Protein AF-0000000067177542 (afdb_homodimer)

Organism: Mycolicibacterium smegmatis (strain ATCC 700084 / mc(2)155) (NCBI:txid246196)

Foldseek 3Di:
DCDPVNVVVVVVVVVQVVVQVLVVCCQFQLQWAAAPDFDANCVSCVQAADQPDQLFWEFAPVQPVRDTDRGPVVVRVSCNVVCRFWRTKGKDWQDDQDKDDDDFKMKTKTKIWMWTAGNVGDIDIWIKIKIFMWGDDPPGIHTRYIYMYTDDPVPDDDRPD/DCDPVNVVVVVV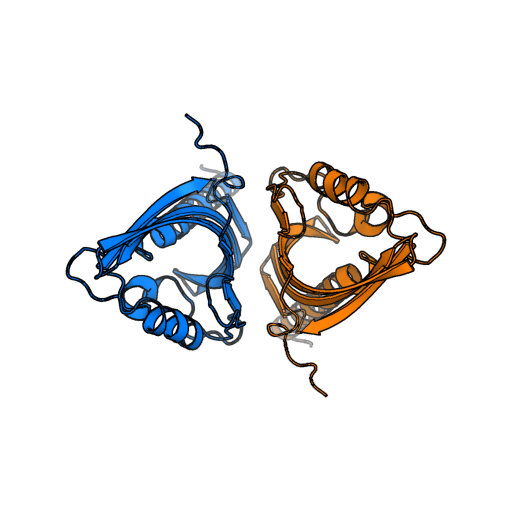VVVQVVVQVLVVCCQFQLQWAAAPDFDANCVSCVQAADQPDQLFWEFAPVQPVRDTDRGPVVVRVSCNVVCRFWRTKGKDWQDDQDKDDDDFKMKTKTKIWMWTAGNVGDIDIWIKIKIFMWGDDPPGIHTRYIYMYTDDPVPDDDRPD

Structure (mmCIF, N/CA/C/O backbone):
data_AF-0000000067177542-model_v1
#
loop_
_entity.id
_entity.type
_entity.pdbx_description
1 polymer 'SnoaL-like domain-containing protein'
#
loop_
_atom_site.group_PDB
_atom_site.id
_atom_site.type_symbol
_atom_site.label_atom_id
_atom_site.label_alt_id
_atom_site.label_comp_id
_atom_site.label_asym_id
_atom_site.label_entity_id
_atom_site.label_seq_id
_atom_site.pdbx_PDB_ins_code
_atom_site.Cartn_x
_atom_site.Cartn_y
_atom_site.Cartn_z
_atom_site.occupancy
_atom_site.B_iso_or_equiv
_atom_site.auth_seq_id
_atom_site.auth_comp_id
_atom_site.auth_asym_id
_atom_site.auth_atom_id
_atom_site.pdbx_PDB_model_num
ATOM 1 N N . MET A 1 1 ? 34.781 3.131 -27.047 1 41.81 1 MET A N 1
ATOM 2 C CA . MET A 1 1 ? 35.031 3.129 -25.609 1 41.81 1 MET A CA 1
ATOM 3 C C . MET A 1 1 ? 33.781 3.529 -24.844 1 41.81 1 MET A C 1
ATOM 5 O O . MET A 1 1 ? 33.344 4.684 -24.906 1 41.81 1 MET A O 1
ATOM 9 N N . THR A 1 2 ? 32.906 2.615 -24.781 1 60.03 2 THR A N 1
ATOM 10 C CA . THR A 1 2 ? 31.641 2.836 -24.078 1 60.03 2 THR A CA 1
ATOM 11 C C . THR A 1 2 ? 31.891 3.377 -22.672 1 60.03 2 THR A C 1
ATOM 13 O O . THR A 1 2 ? 32.625 2.77 -21.891 1 60.03 2 THR A O 1
ATOM 16 N N . THR A 1 3 ? 31.766 4.672 -22.359 1 62.94 3 THR A N 1
ATOM 17 C 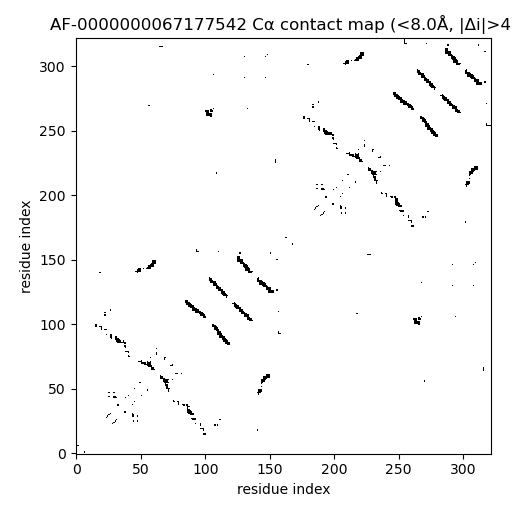CA . THR A 1 3 ? 32.062 5.363 -21.109 1 62.94 3 THR A CA 1
ATOM 18 C C . THR A 1 3 ? 31.328 4.695 -19.938 1 62.94 3 THR A C 1
ATOM 20 O O . THR A 1 3 ? 30.328 4.012 -20.141 1 62.94 3 THR A O 1
ATOM 23 N N . SER A 1 4 ? 32.125 4.668 -18.781 1 66.38 4 SER A N 1
ATOM 24 C CA . SER A 1 4 ? 31.656 4.137 -17.516 1 66.38 4 SER A CA 1
ATOM 25 C C . SER A 1 4 ? 30.25 4.605 -17.203 1 66.38 4 SER A C 1
ATOM 27 O O . SER A 1 4 ? 29.422 3.83 -16.719 1 66.38 4 SER A O 1
ATOM 29 N N . ALA A 1 5 ? 29.875 5.812 -17.594 1 68.06 5 ALA A N 1
ATOM 30 C CA . ALA A 1 5 ? 28.531 6.34 -17.391 1 68.06 5 ALA A CA 1
ATOM 31 C C . ALA A 1 5 ? 27.516 5.617 -18.266 1 68.06 5 ALA A C 1
ATOM 33 O O . ALA A 1 5 ? 26.391 5.336 -17.828 1 68.06 5 ALA A O 1
ATOM 34 N N . GLU A 1 6 ? 27.922 5.402 -19.469 1 63.19 6 GLU A N 1
ATOM 35 C CA . GLU A 1 6 ? 27.047 4.719 -20.422 1 63.19 6 GLU A CA 1
ATOM 36 C C . GLU A 1 6 ? 26.781 3.281 -19.984 1 63.19 6 GLU A C 1
ATOM 38 O O . GLU A 1 6 ? 25.656 2.797 -20.078 1 63.19 6 GLU A O 1
ATOM 43 N N . GLN A 1 7 ? 27.766 2.6 -19.422 1 63.84 7 GLN A N 1
ATOM 44 C CA . GLN A 1 7 ? 27.609 1.231 -18.938 1 63.84 7 GLN A CA 1
ATOM 45 C C . GLN A 1 7 ? 26.719 1.184 -17.703 1 63.84 7 GLN A C 1
ATOM 47 O O . GLN A 1 7 ? 25.891 0.271 -17.547 1 63.84 7 GLN A O 1
ATOM 52 N N . SER A 1 8 ? 26.844 2.254 -16.828 1 69 8 SER A N 1
ATOM 53 C CA . SER A 1 8 ? 26 2.336 -15.641 1 69 8 SER A CA 1
ATOM 54 C C . SER A 1 8 ? 24.547 2.611 -16 1 69 8 SER A C 1
ATOM 56 O O . SER A 1 8 ? 23.641 2.033 -15.414 1 69 8 SER A O 1
ATOM 58 N N . HIS A 1 9 ? 24.328 3.414 -17 1 72.38 9 HIS A N 1
ATOM 59 C CA . HIS A 1 9 ? 22.984 3.727 -17.453 1 72.38 9 HIS A CA 1
ATOM 60 C C . HIS A 1 9 ? 22.312 2.508 -18.078 1 72.38 9 HIS A C 1
ATOM 62 O O . HIS A 1 9 ? 21.141 2.238 -17.828 1 72.38 9 HIS A O 1
ATOM 68 N N . ASP A 1 10 ? 23.062 1.805 -18.812 1 74.56 10 ASP A N 1
ATOM 69 C CA . ASP A 1 10 ? 22.531 0.601 -19.438 1 74.56 10 ASP A CA 1
ATOM 70 C C . ASP A 1 10 ? 22.172 -0.454 -18.406 1 74.56 10 ASP A C 1
ATOM 72 O O . ASP A 1 10 ? 21.125 -1.108 -18.516 1 74.56 10 ASP A O 1
ATOM 76 N N . ALA A 1 11 ? 23.047 -0.579 -17.391 1 81.06 11 ALA A N 1
ATOM 77 C CA . ALA A 1 11 ? 22.797 -1.548 -16.328 1 81.06 11 ALA A CA 1
ATOM 78 C C . ALA A 1 11 ? 21.562 -1.164 -15.523 1 81.06 11 ALA A C 1
ATOM 80 O O . ALA A 1 11 ? 20.781 -2.029 -15.133 1 81.06 11 ALA A O 1
ATOM 81 N N . ALA A 1 12 ? 21.453 0.101 -15.312 1 82.31 12 ALA A N 1
ATOM 82 C CA . ALA A 1 12 ? 20.281 0.588 -14.594 1 82.31 12 ALA A CA 1
ATOM 83 C C . ALA A 1 12 ? 19 0.356 -15.398 1 82.31 12 ALA A C 1
ATOM 85 O O . ALA A 1 12 ? 17.969 -0.047 -14.844 1 82.31 12 ALA A O 1
ATOM 86 N N . THR A 1 13 ? 19.047 0.568 -16.641 1 86.94 13 THR A N 1
ATOM 87 C CA . THR A 1 13 ? 17.891 0.358 -17.516 1 86.94 13 THR A CA 1
ATOM 88 C C . THR A 1 13 ? 17.516 -1.121 -17.578 1 86.94 13 THR A C 1
ATOM 90 O O . THR A 1 13 ? 16.344 -1.47 -17.547 1 86.94 13 THR A O 1
ATOM 93 N N . GLU A 1 14 ? 18.484 -1.891 -17.641 1 89.31 14 GLU A N 1
ATOM 94 C CA . GLU A 1 14 ? 18.25 -3.33 -17.672 1 89.31 14 GLU A CA 1
ATOM 95 C C . GLU A 1 14 ? 17.641 -3.816 -16.359 1 89.31 14 GLU A C 1
ATOM 97 O O . GLU A 1 14 ? 16.75 -4.668 -16.359 1 89.31 14 GLU A O 1
ATOM 102 N N . THR A 1 15 ? 18.172 -3.262 -15.312 1 93.62 15 THR A N 1
ATOM 103 C CA . THR A 1 15 ? 17.625 -3.615 -14 1 93.62 15 THR A CA 1
ATOM 104 C C . THR A 1 15 ? 16.156 -3.213 -13.898 1 93.62 15 THR A C 1
ATOM 106 O O . THR A 1 15 ? 15.32 -4 -13.453 1 93.62 15 THR A O 1
ATOM 109 N N . LEU A 1 16 ? 15.82 -2.021 -14.383 1 96.31 16 LEU A N 1
ATOM 110 C CA . LEU A 1 16 ? 14.438 -1.54 -14.352 1 96.31 16 LEU A CA 1
ATOM 111 C C . LEU A 1 16 ? 13.547 -2.402 -15.234 1 96.31 16 LEU A C 1
ATOM 113 O O . LEU A 1 16 ? 12.422 -2.744 -14.844 1 96.31 16 LEU A O 1
ATOM 117 N N . ALA A 1 17 ? 14.016 -2.77 -16.406 1 97.12 17 ALA A N 1
ATOM 118 C CA . ALA A 1 17 ? 13.242 -3.625 -17.297 1 97.12 17 ALA A CA 1
ATOM 119 C C . ALA A 1 17 ? 13 -4.996 -16.672 1 97.12 17 ALA A C 1
ATOM 121 O O . ALA A 1 17 ? 11.906 -5.551 -16.781 1 97.12 17 ALA A O 1
ATOM 122 N N . GLY A 1 18 ? 14.023 -5.531 -16.047 1 97.94 18 GLY A N 1
ATOM 123 C CA . GLY A 1 18 ? 13.891 -6.812 -15.367 1 97.94 18 GLY A CA 1
ATOM 124 C C . GLY A 1 18 ? 12.891 -6.785 -14.227 1 97.94 18 GLY A C 1
ATOM 125 O O . GLY A 1 18 ? 12.109 -7.727 -14.055 1 97.94 18 GLY A O 1
ATOM 126 N N . LEU A 1 19 ? 12.891 -5.711 -13.477 1 98.56 19 LEU A N 1
ATOM 127 C CA . LEU A 1 19 ? 11.969 -5.562 -12.352 1 98.56 19 LEU A CA 1
ATOM 128 C C . LEU A 1 19 ? 10.539 -5.398 -12.852 1 98.56 19 LEU A C 1
ATOM 130 O O . LEU A 1 19 ? 9.609 -5.953 -12.258 1 98.56 19 LEU A O 1
ATOM 134 N N . ARG A 1 20 ? 10.375 -4.656 -13.945 1 98.69 20 ARG A N 1
ATOM 135 C CA . ARG A 1 20 ? 9.039 -4.539 -14.531 1 98.69 20 ARG A CA 1
ATOM 136 C C . ARG A 1 20 ? 8.531 -5.895 -15.008 1 98.69 20 ARG A C 1
ATOM 138 O O . ARG A 1 20 ? 7.363 -6.23 -14.805 1 98.69 20 ARG A O 1
ATOM 145 N N . ALA A 1 21 ? 9.398 -6.641 -15.602 1 98.69 21 ALA A N 1
ATOM 146 C CA . ALA A 1 21 ? 9.039 -7.984 -16.047 1 98.69 21 ALA A CA 1
ATOM 147 C C . ALA A 1 21 ? 8.695 -8.883 -14.859 1 98.69 21 ALA A C 1
ATOM 149 O O . ALA A 1 21 ? 7.73 -9.648 -14.906 1 98.69 21 ALA A O 1
ATOM 150 N N . PHE A 1 22 ? 9.484 -8.75 -13.852 1 98.75 22 PHE A N 1
ATOM 151 C CA . PHE A 1 22 ? 9.25 -9.516 -12.641 1 98.75 22 PHE A CA 1
ATOM 152 C C . PHE A 1 22 ? 7.848 -9.25 -12.094 1 98.75 22 PHE A C 1
ATOM 154 O O . PHE A 1 22 ? 7.094 -10.188 -11.82 1 98.75 22 PHE A O 1
ATOM 161 N N . VAL A 1 23 ? 7.469 -7.98 -11.969 1 98.94 23 VAL A N 1
ATOM 162 C CA . VAL A 1 23 ? 6.18 -7.602 -11.398 1 98.94 23 VAL A CA 1
ATOM 163 C C . VAL A 1 23 ? 5.055 -8.023 -12.336 1 98.94 23 VAL A C 1
ATOM 165 O O . VAL A 1 23 ? 4.004 -8.492 -11.891 1 98.94 23 VAL A O 1
ATOM 168 N N . SER A 1 24 ? 5.273 -7.883 -13.625 1 98.88 24 SER A N 1
ATOM 169 C CA . SER A 1 24 ? 4.273 -8.336 -14.578 1 98.88 24 SER A CA 1
ATOM 170 C C . SER A 1 24 ? 4.039 -9.836 -14.469 1 98.88 24 SER A C 1
ATOM 172 O O . SER A 1 24 ? 2.896 -10.297 -14.492 1 98.88 24 SER A O 1
ATOM 174 N N . GLN A 1 25 ? 5.125 -10.57 -14.344 1 98.88 25 GLN A N 1
ATOM 175 C CA . GLN A 1 25 ? 5.02 -12.023 -14.211 1 98.88 25 GLN A CA 1
ATOM 176 C C . GLN A 1 25 ? 4.355 -12.406 -12.891 1 98.88 25 GLN A C 1
ATOM 178 O O . GLN A 1 25 ? 3.625 -13.398 -12.82 1 98.88 25 GLN A O 1
ATOM 183 N N . TRP A 1 26 ? 4.66 -11.672 -11.859 1 98.94 26 TRP A N 1
ATOM 184 C CA . TRP A 1 26 ? 3.979 -11.883 -10.586 1 98.94 26 TRP A CA 1
ATOM 185 C C . TRP A 1 26 ? 2.467 -11.781 -10.758 1 98.94 26 TRP A C 1
ATOM 187 O O . TRP A 1 26 ? 1.721 -12.641 -10.281 1 98.94 26 TRP A O 1
ATOM 197 N N . VAL A 1 27 ? 2.033 -10.758 -11.477 1 98.88 27 VAL A N 1
ATOM 198 C CA . VAL A 1 27 ? 0.61 -10.508 -11.688 1 98.88 27 VAL A CA 1
ATOM 199 C C . VAL A 1 27 ? 0.025 -11.586 -12.586 1 98.88 27 VAL A C 1
ATOM 201 O O . VAL A 1 27 ? -0.983 -12.211 -12.25 1 98.88 27 VAL A O 1
ATOM 204 N N . THR A 1 28 ? 0.628 -11.891 -13.719 1 98.81 28 THR A N 1
ATOM 205 C CA . THR A 1 28 ? -0.023 -12.641 -14.789 1 98.81 28 THR A CA 1
ATOM 206 C C . THR A 1 28 ? 0.276 -14.125 -14.664 1 98.81 28 THR A C 1
ATOM 208 O O . THR A 1 28 ? -0.543 -14.969 -15.047 1 98.81 28 THR A O 1
ATOM 211 N N . ASP A 1 29 ? 1.48 -14.43 -14.172 1 98.62 29 ASP A N 1
ATOM 212 C CA . ASP A 1 29 ? 1.891 -15.828 -14.102 1 98.62 29 ASP A CA 1
ATOM 213 C C . ASP A 1 29 ? 1.792 -16.359 -12.672 1 98.62 29 ASP A C 1
ATOM 215 O O . ASP A 1 29 ? 1.33 -17.469 -12.445 1 98.62 29 ASP A O 1
ATOM 219 N N . GLY A 1 30 ? 2.299 -15.586 -11.703 1 98.69 30 GLY A N 1
ATOM 220 C CA . GLY A 1 30 ? 2.188 -16 -10.32 1 98.69 30 GLY A CA 1
ATOM 221 C C . GLY A 1 30 ? 0.751 -16.156 -9.859 1 98.69 30 GLY A C 1
ATOM 222 O O . GLY A 1 30 ? 0.343 -17.25 -9.438 1 98.69 30 GLY A O 1
ATOM 223 N N . TRP A 1 31 ? 0.006 -15.109 -10.062 1 98.56 31 TRP A N 1
ATOM 224 C CA . TRP A 1 31 ? -1.413 -15.102 -9.727 1 98.56 31 TRP A CA 1
ATOM 225 C C . TRP A 1 31 ? -2.254 -15.594 -10.898 1 98.56 31 TRP A C 1
ATOM 227 O O . TRP A 1 31 ? -3.141 -14.891 -11.375 1 98.56 31 TRP A O 1
ATOM 237 N N . HIS A 1 32 ? -1.944 -16.781 -11.32 1 98.5 32 HIS A N 1
ATOM 238 C CA . HIS A 1 32 ? -2.654 -17.469 -12.391 1 98.5 32 HIS A CA 1
ATOM 239 C C . HIS A 1 32 ? -2.99 -18.906 -12 1 98.5 32 HIS A C 1
ATOM 241 O O . HIS A 1 32 ? -2.156 -19.609 -11.422 1 98.5 32 HIS A O 1
ATOM 247 N N . LEU A 1 33 ? -4.203 -19.266 -12.211 1 98.69 33 LEU A N 1
ATOM 248 C CA . LEU A 1 33 ? -4.633 -20.641 -11.969 1 98.69 33 LEU A CA 1
ATOM 249 C C . LEU A 1 33 ? -5.336 -21.203 -13.188 1 98.69 33 LEU A C 1
ATOM 251 O O . LEU A 1 33 ? -6.371 -20.688 -13.617 1 98.69 33 LEU A O 1
ATOM 255 N N . GLU A 1 34 ? -4.836 -22.297 -13.734 1 97.25 34 GLU A N 1
ATOM 256 C CA . GLU A 1 34 ? -5.461 -23.016 -14.844 1 97.25 34 GLU A CA 1
ATOM 257 C C . GLU A 1 34 ? -6.59 -23.906 -14.344 1 97.25 34 GLU A C 1
ATOM 259 O O . GLU A 1 34 ? -6.473 -24.531 -13.289 1 97.25 34 GLU A O 1
ATOM 264 N N . ARG A 1 35 ? -7.551 -23.969 -15.234 1 95.88 35 ARG A N 1
ATOM 265 C CA . ARG A 1 35 ? -8.633 -24.891 -14.898 1 95.88 35 ARG A CA 1
ATOM 266 C C . ARG A 1 35 ? -8.094 -26.312 -14.664 1 95.88 35 ARG A C 1
ATOM 268 O O . ARG A 1 35 ? -7.262 -26.797 -15.438 1 95.88 35 ARG A O 1
ATOM 275 N N . GLY A 1 36 ? -8.531 -26.953 -13.586 1 93.75 36 GLY A N 1
ATOM 276 C CA . GLY A 1 36 ? -8.078 -28.297 -13.25 1 93.75 36 GLY A CA 1
ATOM 277 C C . GLY A 1 36 ? -7.039 -28.328 -12.141 1 93.75 36 GLY A C 1
ATOM 278 O O . GLY A 1 36 ? -6.785 -29.375 -11.547 1 93.75 36 GLY A O 1
ATOM 279 N N . GLU A 1 37 ? -6.426 -27.172 -11.945 1 95.88 37 GLU A N 1
ATOM 280 C CA . GLU A 1 37 ? -5.457 -27.062 -10.859 1 95.88 37 GLU A CA 1
ATOM 281 C C . GLU A 1 37 ? -6.129 -26.609 -9.562 1 95.88 37 GLU A C 1
ATOM 283 O O . GLU A 1 37 ? -7.203 -26.016 -9.586 1 95.88 37 GLU A O 1
ATOM 288 N N . THR A 1 38 ? -5.516 -27 -8.477 1 96.31 38 THR A N 1
ATOM 289 C CA . THR A 1 38 ? -5.918 -26.484 -7.172 1 96.31 38 THR A CA 1
ATOM 290 C C . THR A 1 38 ? -5.012 -25.344 -6.746 1 96.31 38 THR A C 1
ATOM 292 O O . THR A 1 38 ? -3.791 -25.406 -6.906 1 96.31 38 THR A O 1
ATOM 295 N N . PHE A 1 39 ? -5.578 -24.359 -6.246 1 97.94 39 PHE A N 1
ATOM 296 C CA . PHE A 1 39 ? -4.785 -23.219 -5.82 1 97.94 39 PHE A CA 1
ATOM 297 C C . PHE A 1 39 ? -3.838 -23.594 -4.688 1 97.94 39 PHE A C 1
ATOM 299 O O . PHE A 1 39 ? -4.25 -24.25 -3.725 1 97.94 39 PHE A O 1
ATOM 306 N N . ASN A 1 40 ? -2.695 -23.266 -4.816 1 98.31 40 ASN A N 1
ATOM 307 C CA . ASN A 1 40 ? -1.646 -23.375 -3.812 1 98.31 40 ASN A CA 1
ATOM 308 C C . ASN A 1 40 ? -0.656 -22.219 -3.906 1 98.31 40 ASN A C 1
ATOM 310 O O . ASN A 1 40 ? 0.11 -22.125 -4.867 1 98.31 40 ASN A O 1
ATOM 314 N N . PHE A 1 41 ? -0.644 -21.391 -2.887 1 98.56 41 PHE A N 1
ATOM 315 C CA . PHE A 1 41 ? 0.093 -20.141 -2.922 1 98.56 41 PHE A CA 1
ATOM 316 C C . PHE A 1 41 ? 1.583 -20.391 -3.117 1 98.56 41 PHE A C 1
ATOM 318 O O . PHE A 1 41 ? 2.203 -19.812 -4.012 1 98.56 41 PHE A O 1
ATOM 325 N N . ARG A 1 42 ? 2.125 -21.219 -2.287 1 98.06 42 ARG A N 1
ATOM 326 C CA . ARG A 1 42 ? 3.57 -21.406 -2.355 1 98.06 42 ARG A CA 1
ATOM 327 C C . ARG A 1 42 ? 3.98 -22.031 -3.684 1 98.06 42 ARG A C 1
ATOM 329 O O . ARG A 1 42 ? 4.98 -21.625 -4.281 1 98.06 42 ARG A O 1
ATOM 336 N N . ARG A 1 43 ? 3.232 -22.953 -4.176 1 97.56 43 ARG A N 1
ATOM 337 C CA . ARG A 1 43 ? 3.52 -23.562 -5.477 1 97.56 43 ARG A CA 1
ATOM 338 C C . ARG A 1 43 ? 3.529 -22.5 -6.578 1 97.56 43 ARG A C 1
ATOM 340 O O . ARG A 1 43 ? 4.422 -22.5 -7.43 1 97.56 43 ARG A O 1
ATOM 347 N N . LEU A 1 44 ? 2.537 -21.625 -6.578 1 98.12 44 LEU A N 1
ATOM 348 C CA . LEU A 1 44 ? 2.344 -20.672 -7.66 1 98.12 44 LEU A CA 1
ATOM 349 C C . LEU A 1 44 ? 3.281 -19.484 -7.504 1 98.12 44 LEU A C 1
ATOM 351 O O . LEU A 1 44 ? 3.738 -18.906 -8.492 1 98.12 44 LEU A O 1
ATOM 355 N N . LEU A 1 45 ? 3.645 -19.141 -6.191 1 98.62 45 LEU A N 1
ATOM 356 C CA . LEU A 1 45 ? 4.223 -17.812 -5.969 1 98.62 45 LEU A CA 1
ATOM 357 C C . LEU A 1 45 ? 5.531 -17.922 -5.188 1 98.62 45 LEU A C 1
ATOM 359 O O . LEU A 1 45 ? 6.062 -16.906 -4.723 1 98.62 45 LEU A O 1
ATOM 363 N N . ASP A 1 46 ? 6.109 -19.078 -5.133 1 98.12 46 ASP A N 1
ATOM 364 C CA . ASP A 1 46 ? 7.289 -19.359 -4.32 1 98.12 46 ASP A CA 1
ATOM 365 C C . ASP A 1 46 ? 8.43 -18.406 -4.668 1 98.12 46 ASP A C 1
ATOM 367 O O . ASP A 1 46 ? 9.023 -17.781 -3.781 1 98.12 46 ASP A O 1
ATOM 371 N N . SER A 1 47 ? 8.672 -18.234 -5.902 1 97.62 47 SER A N 1
ATOM 372 C CA . SER A 1 47 ? 9.867 -17.531 -6.344 1 97.62 47 SER A CA 1
ATOM 373 C C . SER A 1 47 ? 9.688 -16.016 -6.223 1 97.62 47 SER A C 1
ATOM 375 O O . SER A 1 47 ? 10.648 -15.258 -6.371 1 97.62 47 SER A O 1
ATOM 377 N N . PHE A 1 48 ? 8.469 -15.594 -5.902 1 98.69 48 PHE A N 1
ATOM 378 C CA . PHE A 1 48 ? 8.195 -14.164 -5.953 1 98.69 48 PHE A CA 1
ATOM 379 C C . PHE A 1 48 ? 8.336 -13.539 -4.57 1 98.69 48 PHE A C 1
ATOM 381 O O . PHE A 1 48 ? 8.609 -12.336 -4.449 1 98.69 48 PHE A O 1
ATOM 388 N N . TYR A 1 49 ? 8.203 -14.289 -3.518 1 98.69 49 TYR A N 1
ATOM 389 C CA . TYR A 1 49 ? 8.164 -13.711 -2.18 1 98.69 49 TYR A CA 1
ATOM 390 C C . TYR A 1 49 ? 9.414 -14.07 -1.388 1 98.69 49 TYR A C 1
ATOM 392 O O . TYR A 1 49 ? 10.07 -15.07 -1.683 1 98.69 49 TYR A O 1
ATOM 400 N N . ASP A 1 50 ? 9.734 -13.242 -0.452 1 97.75 50 ASP A N 1
ATOM 401 C CA . ASP A 1 50 ? 10.773 -13.562 0.524 1 97.75 50 ASP A CA 1
ATOM 402 C C . ASP A 1 50 ? 10.219 -14.422 1.653 1 97.75 50 ASP A C 1
ATOM 404 O O . ASP A 1 50 ? 9.445 -13.945 2.49 1 97.75 50 ASP A O 1
ATOM 408 N N . TRP A 1 51 ? 10.594 -15.664 1.722 1 96.94 51 TRP A N 1
ATOM 409 C CA . TRP A 1 51 ? 10.008 -16.625 2.65 1 96.94 51 TRP A CA 1
ATOM 410 C C . TRP A 1 51 ? 10.789 -16.656 3.961 1 96.94 51 TRP A C 1
ATOM 412 O O . TRP A 1 51 ? 10.312 -17.203 4.961 1 96.94 51 TRP A O 1
ATOM 422 N N . ASP A 1 52 ? 11.945 -15.93 3.947 1 91.19 52 ASP A N 1
ATOM 423 C CA . ASP A 1 52 ? 12.859 -16.156 5.066 1 91.19 52 ASP A CA 1
ATOM 424 C C . ASP A 1 52 ? 13.117 -14.859 5.828 1 91.19 52 ASP A C 1
ATOM 426 O O . ASP A 1 52 ? 13.695 -14.883 6.922 1 91.19 52 ASP A O 1
ATOM 430 N N . SER A 1 53 ? 12.711 -13.82 5.246 1 90.69 53 SER A N 1
ATOM 431 C CA . SER A 1 53 ? 13.039 -12.539 5.863 1 90.69 53 SER A CA 1
ATOM 432 C C . SER A 1 53 ? 12.141 -12.266 7.066 1 90.69 53 SER A C 1
ATOM 434 O O . SER A 1 53 ? 10.945 -12.57 7.043 1 90.69 53 SER A O 1
ATOM 436 N N . ALA A 1 54 ? 12.734 -11.617 8.078 1 90.69 54 ALA A N 1
ATOM 437 C CA . ALA A 1 54 ? 12 -11.172 9.258 1 90.69 54 ALA A CA 1
ATOM 438 C C . ALA A 1 54 ? 11.344 -9.82 9.023 1 90.69 54 ALA A C 1
ATOM 440 O O . ALA A 1 54 ? 10.602 -9.32 9.875 1 90.69 54 ALA A O 1
ATOM 441 N N . ASP A 1 55 ? 11.523 -9.234 7.871 1 94.06 55 ASP A N 1
ATOM 442 C CA . ASP A 1 55 ? 11.055 -7.883 7.586 1 94.06 55 ASP A CA 1
ATOM 443 C C . ASP A 1 55 ? 9.852 -7.906 6.645 1 94.06 55 ASP A C 1
ATOM 445 O O . ASP A 1 55 ? 9.484 -6.875 6.07 1 94.06 55 ASP A O 1
ATOM 449 N N . VAL A 1 56 ? 9.289 -9.047 6.496 1 98.38 56 VAL A N 1
ATOM 450 C CA . VAL A 1 56 ? 8.156 -9.203 5.586 1 98.38 56 VAL A CA 1
ATOM 451 C C . VAL A 1 56 ? 6.91 -8.578 6.199 1 98.38 56 VAL A C 1
ATOM 453 O O . VAL A 1 56 ? 6.648 -8.742 7.395 1 98.38 56 VAL A O 1
ATOM 456 N N . LEU A 1 57 ? 6.195 -7.75 5.492 1 98.62 57 LEU A N 1
ATOM 457 C CA . LEU A 1 57 ? 4.883 -7.207 5.812 1 98.62 57 LEU A CA 1
ATOM 458 C C . LEU A 1 57 ? 3.955 -7.273 4.602 1 98.62 57 LEU A C 1
ATOM 460 O O . LEU A 1 57 ? 4.172 -6.57 3.613 1 98.62 57 LEU A O 1
ATOM 464 N N . LEU A 1 58 ? 2.941 -8.133 4.664 1 98.75 58 LEU A N 1
ATOM 465 C CA . LEU A 1 58 ? 2.006 -8.328 3.562 1 98.75 58 LEU A CA 1
ATOM 466 C C . LEU A 1 58 ? 0.568 -8.117 4.023 1 98.75 58 LEU A C 1
ATOM 468 O O . LEU A 1 58 ? 0.145 -8.688 5.031 1 98.75 58 LEU A O 1
ATOM 472 N N . HIS A 1 59 ? -0.08 -7.246 3.35 1 97.88 59 HIS A N 1
ATOM 473 C CA . HIS A 1 59 ? -1.465 -6.898 3.648 1 97.88 59 HIS A CA 1
ATOM 474 C C . HIS A 1 59 ? -2.287 -6.762 2.371 1 97.88 59 HIS A C 1
ATOM 476 O O . HIS A 1 59 ? -1.802 -6.23 1.369 1 97.88 59 HIS A O 1
ATOM 482 N N . ASP A 1 60 ? -3.453 -7.324 2.387 1 97.5 60 ASP A N 1
ATOM 483 C CA . ASP A 1 60 ? -4.426 -7.188 1.306 1 97.5 60 ASP A CA 1
ATOM 484 C C . ASP A 1 60 ? -5.848 -7.098 1.854 1 97.5 60 ASP A C 1
ATOM 486 O O . ASP A 1 60 ? -6.258 -7.934 2.662 1 97.5 60 ASP A O 1
ATOM 490 N N . ASN A 1 61 ? -6.582 -6.113 1.42 1 95.44 61 ASN A N 1
ATOM 491 C CA . ASN A 1 61 ? -7.914 -5.914 1.977 1 95.44 61 ASN A CA 1
ATOM 492 C C . ASN A 1 61 ? -8.891 -6.984 1.491 1 95.44 61 ASN A C 1
ATOM 494 O O . ASN A 1 61 ? -10.023 -7.059 1.969 1 95.44 61 ASN A O 1
ATOM 498 N N . ALA A 1 62 ? -8.531 -7.816 0.553 1 95.06 62 ALA A N 1
ATOM 499 C CA . ALA A 1 62 ? -9.367 -8.938 0.134 1 95.06 62 ALA A CA 1
ATOM 500 C C . ALA A 1 62 ? -9.336 -10.062 1.168 1 95.06 62 ALA A C 1
ATOM 502 O O . ALA A 1 62 ? -10.148 -10.984 1.117 1 95.06 62 ALA A O 1
ATOM 503 N N . ASP A 1 63 ? -8.266 -10.039 2.045 1 94.81 63 ASP A N 1
ATOM 504 C CA . ASP A 1 63 ? -8.281 -10.914 3.213 1 94.81 63 ASP A CA 1
ATOM 505 C C . ASP A 1 63 ? -9.445 -10.578 4.141 1 94.81 63 ASP A C 1
ATOM 507 O O . ASP A 1 63 ? -9.523 -9.469 4.668 1 94.81 63 ASP A O 1
ATOM 511 N N . PRO A 1 64 ? -10.312 -11.555 4.312 1 89.75 64 PRO A N 1
ATOM 512 C CA . PRO A 1 64 ? -11.469 -11.281 5.168 1 89.75 64 PRO A CA 1
ATOM 513 C C . PRO A 1 64 ? -11.062 -10.789 6.559 1 89.75 64 PRO A C 1
ATOM 515 O O . PRO A 1 64 ? -11.781 -9.984 7.164 1 89.75 64 PRO A O 1
ATOM 518 N N . ASP A 1 65 ? -9.961 -11.227 7.035 1 90.12 65 ASP A N 1
ATOM 519 C CA . ASP A 1 65 ? -9.523 -10.852 8.375 1 90.12 65 ASP A CA 1
ATOM 520 C C . ASP A 1 65 ? -8.672 -9.586 8.336 1 90.12 65 ASP A C 1
ATOM 522 O O . ASP A 1 65 ? -8.344 -9.023 9.383 1 90.12 65 ASP A O 1
ATOM 526 N N . ARG A 1 66 ? -8.305 -9.133 7.172 1 92.06 66 ARG A N 1
ATOM 527 C CA . ARG A 1 66 ? -7.492 -7.941 6.961 1 92.06 66 ARG A CA 1
ATOM 528 C C . ARG A 1 66 ? -6.242 -7.973 7.84 1 92.06 66 ARG A C 1
ATOM 530 O O . ARG A 1 66 ? -5.883 -6.961 8.445 1 92.06 66 ARG A O 1
ATOM 537 N N . ALA A 1 67 ? -5.684 -9.062 7.938 1 90.94 67 ALA A N 1
ATOM 538 C CA . ALA A 1 67 ? -4.516 -9.273 8.789 1 90.94 67 ALA A CA 1
ATOM 539 C C . ALA A 1 67 ? -3.27 -8.648 8.172 1 90.94 67 ALA A C 1
ATOM 541 O O . ALA A 1 67 ? -3.166 -8.531 6.949 1 90.94 67 ALA A O 1
ATOM 542 N N . LEU A 1 68 ? -2.424 -8.141 9.031 1 96.38 68 LEU A N 1
ATOM 543 C CA . LEU A 1 68 ? -1.05 -7.883 8.617 1 96.38 68 LEU A CA 1
ATOM 544 C C . LEU A 1 68 ? -0.183 -9.125 8.812 1 96.38 68 LEU A C 1
ATOM 546 O O . LEU A 1 68 ? 0.071 -9.539 9.945 1 96.38 68 LEU A O 1
ATOM 550 N N . CYS A 1 69 ? 0.301 -9.688 7.707 1 97.75 69 CYS A N 1
ATOM 551 C CA . CYS A 1 69 ? 1.128 -10.891 7.766 1 97.75 69 CYS A CA 1
ATOM 552 C C . CYS A 1 69 ? 2.607 -10.531 7.844 1 97.75 69 CYS A C 1
ATOM 554 O O . CYS A 1 69 ? 3.1 -9.734 7.043 1 97.75 69 CYS A O 1
ATOM 556 N N . ARG A 1 70 ? 3.268 -11.164 8.773 1 97.94 70 ARG A N 1
ATOM 557 C CA . ARG A 1 70 ? 4.68 -10.852 8.969 1 97.94 70 ARG A CA 1
ATOM 558 C C . ARG A 1 70 ? 5.566 -11.961 8.406 1 97.94 70 ARG A C 1
ATOM 560 O O . ARG A 1 70 ? 6.758 -12.023 8.711 1 97.94 70 ARG A O 1
ATOM 567 N N . SER A 1 71 ? 5.02 -12.828 7.609 1 98.19 71 SER A N 1
ATOM 568 C CA . SER A 1 71 ? 5.734 -13.844 6.84 1 98.19 71 SER A CA 1
ATOM 569 C C . SER A 1 71 ? 4.961 -14.227 5.582 1 98.19 71 SER A C 1
ATOM 571 O O . SER A 1 71 ? 3.732 -14.133 5.551 1 98.19 71 SER A O 1
ATOM 573 N N . ALA A 1 72 ? 5.742 -14.68 4.602 1 98.25 72 ALA A N 1
ATOM 574 C CA . ALA A 1 72 ? 5.09 -15.172 3.393 1 98.25 72 ALA A CA 1
ATOM 575 C C . ALA A 1 72 ? 4.227 -16.391 3.695 1 98.25 72 ALA A C 1
ATOM 577 O O . ALA A 1 72 ? 3.172 -16.578 3.088 1 98.25 72 ALA A O 1
ATOM 578 N N . ALA A 1 73 ? 4.652 -17.156 4.676 1 98.12 73 ALA A N 1
ATOM 579 C CA . ALA A 1 73 ? 3.914 -18.359 5.051 1 98.12 73 ALA A CA 1
ATOM 580 C C . ALA A 1 73 ? 2.545 -18.016 5.625 1 98.12 73 ALA A C 1
ATOM 582 O O . ALA A 1 73 ? 1.539 -18.641 5.273 1 98.12 73 ALA A O 1
ATOM 583 N N . SER A 1 74 ? 2.494 -17.062 6.508 1 97.75 74 SER A N 1
ATOM 584 C CA . SER A 1 74 ? 1.212 -16.672 7.082 1 97.75 74 SER A CA 1
ATOM 585 C C . SER A 1 74 ? 0.298 -16.062 6.031 1 97.75 74 SER A C 1
ATOM 587 O O . SER A 1 74 ? -0.92 -16.25 6.07 1 97.75 74 SER A O 1
ATOM 589 N N . TYR A 1 75 ? 0.85 -15.359 5.086 1 98.31 75 TYR A N 1
ATOM 590 C CA . TYR A 1 75 ? 0.098 -14.773 3.979 1 98.31 75 TYR A CA 1
ATOM 591 C C . TYR A 1 75 ? -0.45 -15.859 3.059 1 98.31 75 TYR A C 1
ATOM 593 O O . TYR A 1 75 ? -1.623 -15.828 2.68 1 98.31 75 TYR A O 1
ATOM 601 N N . ALA A 1 76 ? 0.405 -16.797 2.76 1 98.38 76 ALA A N 1
ATOM 602 C CA . ALA A 1 76 ? 0.018 -17.953 1.955 1 98.38 76 ALA A CA 1
ATOM 603 C C . ALA A 1 76 ? -1.165 -18.688 2.582 1 98.38 76 ALA A C 1
ATOM 605 O O . ALA A 1 76 ? -2.102 -19.078 1.881 1 98.38 76 ALA A O 1
ATOM 606 N N . ALA A 1 77 ? -1.101 -18.828 3.855 1 98.12 77 ALA A N 1
ATOM 607 C CA . ALA A 1 77 ? -2.139 -19.562 4.57 1 98.12 77 ALA A CA 1
ATOM 608 C C . ALA A 1 77 ? -3.502 -18.906 4.395 1 98.12 77 ALA A C 1
ATOM 610 O O . ALA A 1 77 ? -4.523 -19.578 4.301 1 98.12 77 ALA A O 1
ATOM 611 N N . ILE A 1 78 ? -3.568 -17.625 4.344 1 97.94 78 ILE A N 1
ATOM 612 C CA . ILE A 1 78 ? -4.816 -16.906 4.137 1 97.94 78 ILE A CA 1
ATOM 613 C C . ILE A 1 78 ? -5.414 -17.281 2.787 1 97.94 78 ILE A C 1
ATOM 615 O O . ILE A 1 78 ? -6.586 -17.672 2.705 1 97.94 78 ILE A O 1
ATOM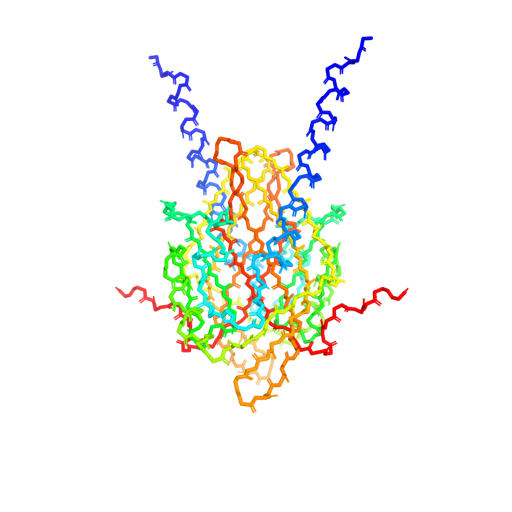 619 N N . TRP A 1 79 ? -4.641 -17.156 1.724 1 98 79 TRP A N 1
ATOM 620 C CA . TRP A 1 79 ? -5.148 -17.359 0.372 1 98 79 TRP A CA 1
ATOM 621 C C . TRP A 1 79 ? -5.469 -18.828 0.125 1 98 79 TRP A C 1
ATOM 623 O O . TRP A 1 79 ? -6.449 -19.156 -0.55 1 98 79 TRP A O 1
ATOM 633 N N . ASP A 1 80 ? -4.668 -19.734 0.705 1 98.06 80 ASP A N 1
ATOM 634 C CA . ASP A 1 80 ? -4.938 -21.172 0.574 1 98.06 80 ASP A CA 1
ATOM 635 C C . ASP A 1 80 ? -6.273 -21.531 1.213 1 98.06 80 ASP A C 1
ATOM 637 O O . ASP A 1 80 ? -6.969 -22.438 0.733 1 98.06 80 ASP A O 1
ATOM 641 N N . ARG A 1 81 ? -6.594 -20.844 2.23 1 96.75 81 ARG A N 1
ATOM 642 C CA . ARG A 1 81 ? -7.867 -21.094 2.902 1 96.75 81 ARG A CA 1
ATOM 643 C C . ARG A 1 81 ? -9.016 -20.406 2.17 1 96.75 81 ARG A C 1
ATOM 645 O O . ARG A 1 81 ? -10.109 -20.953 2.057 1 96.75 81 ARG A O 1
ATOM 652 N N . THR A 1 82 ? -8.812 -19.234 1.651 1 95.88 82 THR A N 1
ATOM 653 C CA . THR A 1 82 ? -9.883 -18.406 1.123 1 95.88 82 THR A CA 1
ATOM 654 C C . THR A 1 82 ? -10.195 -18.781 -0.324 1 95.88 82 THR A C 1
ATOM 656 O O . THR A 1 82 ? -11.32 -18.578 -0.793 1 95.88 82 THR A O 1
ATOM 659 N N . LEU A 1 83 ? -9.219 -19.359 -1.04 1 96.94 83 LEU A N 1
ATOM 660 C CA . LEU A 1 83 ? -9.398 -19.578 -2.471 1 96.94 83 LEU A CA 1
ATOM 661 C C . LEU A 1 83 ? -9.516 -21.078 -2.781 1 96.94 83 LEU A C 1
ATOM 663 O O . LEU A 1 83 ? -9.172 -21.516 -3.883 1 96.94 83 LEU A O 1
ATOM 667 N N . THR A 1 84 ? -9.977 -21.859 -1.815 1 96.12 84 THR A N 1
ATOM 668 C CA . THR A 1 84 ? -10.086 -23.312 -1.957 1 96.12 84 THR A CA 1
ATOM 669 C C . THR A 1 84 ? -11.078 -23.672 -3.064 1 96.12 84 THR A C 1
ATOM 671 O O . THR A 1 84 ? -10.938 -24.719 -3.709 1 96.12 84 THR A O 1
ATOM 674 N N . LYS A 1 85 ? -12.078 -22.797 -3.314 1 97.06 85 LYS A N 1
ATOM 675 C CA . LYS A 1 85 ? -13.125 -23.109 -4.281 1 97.06 85 LYS A CA 1
ATOM 676 C C . LYS A 1 85 ? -12.828 -22.484 -5.637 1 97.06 85 LYS A C 1
ATOM 678 O O . LYS A 1 85 ? -13.656 -22.531 -6.551 1 97.06 85 LYS A O 1
ATOM 683 N N . LEU A 1 86 ? -11.719 -21.828 -5.777 1 98.25 86 LEU A N 1
ATOM 684 C CA . LEU A 1 86 ? -11.312 -21.188 -7.031 1 98.25 86 LEU A CA 1
ATOM 685 C C . LEU A 1 86 ? -10.969 -22.25 -8.078 1 98.25 86 LEU A C 1
ATOM 687 O O . LEU A 1 86 ? -10.25 -23.203 -7.793 1 98.25 86 LEU A O 1
ATOM 691 N N . VAL A 1 87 ? -11.477 -22.078 -9.336 1 98.06 87 VAL A N 1
ATOM 692 C CA . VAL A 1 87 ? -11.211 -23.094 -10.344 1 98.06 87 VAL A CA 1
ATOM 693 C C . VAL A 1 87 ? -10.383 -22.484 -11.477 1 98.06 87 VAL A C 1
ATOM 695 O O . VAL A 1 87 ? -9.734 -23.219 -12.242 1 98.06 87 VAL A O 1
ATOM 698 N N . ALA A 1 88 ? -10.453 -21.172 -11.594 1 98.56 88 ALA A N 1
ATOM 699 C CA . ALA A 1 88 ? -9.625 -20.469 -12.562 1 98.56 88 ALA A CA 1
ATOM 700 C C . ALA A 1 88 ? -9.367 -19.031 -12.117 1 98.56 88 ALA A C 1
ATOM 702 O O . ALA A 1 88 ? -10.219 -18.406 -11.477 1 98.56 88 ALA A O 1
ATOM 703 N N . LEU A 1 89 ? -8.148 -18.5 -12.43 1 98.69 89 LEU A N 1
ATOM 704 C CA . LEU A 1 89 ? -7.738 -17.141 -12.109 1 98.69 89 LEU A CA 1
ATOM 705 C C . LEU A 1 89 ? -6.859 -16.562 -13.219 1 98.69 89 LEU A C 1
ATOM 707 O O . LEU A 1 89 ? -5.863 -17.188 -13.609 1 98.69 89 LEU A O 1
ATOM 711 N N . ASP A 1 90 ? -7.211 -15.469 -13.719 1 98.5 90 ASP A N 1
ATOM 712 C CA . ASP A 1 90 ? -6.426 -14.734 -14.703 1 98.5 90 ASP A CA 1
ATOM 713 C C . ASP A 1 90 ? -6.418 -13.234 -14.398 1 98.5 90 ASP A C 1
ATOM 715 O O . ASP A 1 90 ? -7.422 -12.688 -13.945 1 98.5 90 ASP A O 1
ATOM 719 N N . ASN A 1 91 ? -5.273 -12.656 -14.648 1 98.56 91 ASN A N 1
ATOM 720 C CA . ASN A 1 91 ? -5.141 -11.219 -14.414 1 98.56 91 ASN A CA 1
ATOM 721 C C . ASN A 1 91 ? -4.719 -10.484 -15.688 1 98.56 91 ASN A C 1
ATOM 723 O O . ASN A 1 91 ? -3.92 -11 -16.469 1 98.56 91 ASN A O 1
ATOM 727 N N . THR A 1 92 ? -5.27 -9.297 -15.844 1 98.12 92 THR A N 1
ATOM 728 C CA . THR A 1 92 ? -4.832 -8.344 -16.859 1 98.12 92 THR A CA 1
ATOM 729 C C . THR A 1 92 ? -4.332 -7.059 -16.203 1 98.12 92 THR A C 1
ATOM 731 O O . THR A 1 92 ? -5.039 -6.449 -15.391 1 98.12 92 THR A O 1
ATOM 734 N N . ILE A 1 93 ? -3.158 -6.68 -16.547 1 98.56 93 ILE A N 1
ATOM 735 C CA . ILE A 1 93 ? -2.613 -5.438 -16.016 1 98.56 93 ILE A CA 1
ATOM 736 C C . ILE A 1 93 ? -3.291 -4.246 -16.688 1 98.56 93 ILE A C 1
ATOM 738 O O . ILE A 1 93 ? -3.379 -4.184 -17.906 1 98.56 93 ILE A O 1
ATOM 742 N N . ILE A 1 94 ? -3.717 -3.293 -15.852 1 97.06 94 ILE A N 1
ATOM 743 C CA . ILE A 1 94 ? -4.473 -2.197 -16.453 1 97.06 94 ILE A CA 1
ATOM 744 C C . ILE A 1 94 ? -3.744 -0.876 -16.203 1 97.06 94 ILE A C 1
ATOM 746 O O . ILE A 1 94 ? -4.047 0.134 -16.844 1 97.06 94 ILE A O 1
ATOM 750 N N . ASP A 1 95 ? -2.715 -0.786 -15.328 1 97.75 95 ASP A N 1
ATOM 751 C CA . ASP A 1 95 ? -1.817 0.344 -15.109 1 97.75 95 ASP A CA 1
ATOM 752 C C . ASP A 1 95 ? -0.497 -0.114 -14.492 1 97.75 95 ASP A C 1
ATOM 754 O O . ASP A 1 95 ? -0.49 -0.88 -13.531 1 97.75 95 ASP A O 1
ATOM 758 N N . GLY A 1 96 ? 0.601 0.365 -15.102 1 97.38 96 GLY A N 1
ATOM 759 C CA . GLY A 1 96 ? 1.917 -0.031 -14.625 1 97.38 96 GLY A CA 1
ATOM 760 C C . GLY A 1 96 ? 2.422 -1.31 -15.266 1 97.38 96 GLY A C 1
ATOM 761 O O . GLY A 1 96 ? 1.992 -1.674 -16.359 1 97.38 96 GLY A O 1
ATOM 762 N N . PRO A 1 97 ? 3.465 -1.93 -14.523 1 98.62 97 PRO A N 1
ATOM 763 C CA . PRO A 1 97 ? 4.094 -1.586 -13.25 1 98.62 97 PRO A CA 1
ATOM 764 C C . PRO A 1 97 ? 4.984 -0.35 -13.344 1 98.62 97 PRO A C 1
ATOM 766 O O . PRO A 1 97 ? 5.738 -0.198 -14.305 1 98.62 97 PRO A O 1
ATOM 769 N N . HIS A 1 98 ? 4.812 0.562 -12.414 1 98.56 98 HIS A N 1
ATOM 770 C CA . HIS A 1 98 ? 5.73 1.669 -12.18 1 98.56 98 HIS A CA 1
ATOM 771 C C . HIS A 1 98 ? 6.797 1.287 -11.156 1 98.56 98 HIS A C 1
ATOM 773 O O . HIS A 1 98 ? 6.477 0.974 -10.008 1 98.56 98 HIS A O 1
ATOM 779 N N . VAL A 1 99 ? 8.078 1.324 -11.602 1 98.62 99 VAL A N 1
ATOM 780 C CA . VAL A 1 99 ? 9.125 0.758 -10.758 1 98.62 99 VAL A CA 1
ATOM 781 C C . VAL A 1 99 ? 10.195 1.813 -10.484 1 98.62 99 VAL A C 1
ATOM 783 O O . VAL A 1 99 ? 10.508 2.635 -11.352 1 98.62 99 VAL A O 1
ATOM 786 N N . ALA A 1 100 ? 10.695 1.849 -9.281 1 98.12 100 ALA A N 1
ATOM 787 C CA . ALA A 1 100 ? 11.898 2.566 -8.883 1 98.12 100 ALA A CA 1
ATOM 788 C C . ALA A 1 100 ? 12.852 1.654 -8.117 1 98.12 100 ALA A C 1
ATOM 790 O O . ALA A 1 100 ? 12.414 0.774 -7.367 1 98.12 100 ALA A O 1
ATOM 791 N N . VAL A 1 101 ? 14.141 1.856 -8.328 1 98.12 101 VAL A N 1
ATOM 792 C CA . VAL A 1 101 ? 15.125 0.971 -7.703 1 98.12 101 VAL A CA 1
ATOM 793 C C . VAL A 1 101 ? 16.328 1.778 -7.25 1 98.12 101 VAL A C 1
ATOM 795 O O . VAL A 1 101 ? 16.719 2.748 -7.906 1 98.12 101 VAL A O 1
ATOM 798 N N . SER A 1 102 ? 16.859 1.528 -6.184 1 97.38 102 SER A N 1
ATOM 799 C CA . SER A 1 102 ? 18.141 2.021 -5.668 1 97.38 102 SER A CA 1
ATOM 800 C C . SER A 1 102 ? 18.797 0.997 -4.75 1 97.38 102 SER A C 1
ATOM 802 O O . SER A 1 102 ? 18.172 0.48 -3.83 1 97.38 102 SER A O 1
ATOM 804 N N . GLY A 1 103 ? 20.078 0.657 -5.027 1 96.38 103 GLY A N 1
ATOM 805 C CA . GLY A 1 103 ? 20.719 -0.4 -4.266 1 96.38 103 GLY A CA 1
ATOM 806 C C . GLY A 1 103 ? 20 -1.73 -4.359 1 96.38 103 GLY A C 1
ATOM 807 O O . GLY A 1 103 ? 19.703 -2.205 -5.457 1 96.38 103 GLY A O 1
ATOM 808 N N . ASP A 1 104 ? 19.703 -2.291 -3.182 1 97.12 104 ASP A N 1
ATOM 809 C CA . ASP A 1 104 ? 19.078 -3.609 -3.1 1 97.12 104 ASP A CA 1
ATOM 810 C C . ASP A 1 104 ? 17.594 -3.494 -2.785 1 97.12 104 ASP A C 1
ATOM 812 O O . ASP A 1 104 ? 16.984 -4.441 -2.283 1 97.12 104 ASP A O 1
ATOM 816 N N . LEU A 1 105 ? 17.078 -2.332 -3.016 1 98.12 105 LEU A N 1
ATOM 817 C CA . LEU A 1 105 ? 15.664 -2.084 -2.736 1 98.12 105 LEU A CA 1
ATOM 818 C C . LEU A 1 105 ? 14.945 -1.561 -3.977 1 98.12 105 LEU A C 1
ATOM 820 O O . LEU A 1 105 ? 15.5 -0.738 -4.715 1 98.12 105 LEU A O 1
ATOM 824 N N . ALA A 1 106 ? 13.773 -2.053 -4.23 1 98.69 106 ALA A N 1
ATOM 825 C CA . ALA A 1 106 ? 12.906 -1.555 -5.301 1 98.69 106 ALA A CA 1
ATOM 826 C C . ALA A 1 106 ? 11.461 -1.431 -4.828 1 98.69 106 ALA A C 1
ATOM 828 O O . ALA A 1 106 ? 11.055 -2.104 -3.879 1 98.69 106 ALA A O 1
ATOM 829 N N . VAL A 1 107 ? 10.766 -0.546 -5.414 1 98.88 107 VAL A N 1
ATOM 830 C CA . VAL A 1 107 ? 9.328 -0.418 -5.188 1 98.88 107 VAL A CA 1
ATOM 831 C C . VAL A 1 107 ? 8.586 -0.5 -6.52 1 98.88 107 VAL A C 1
ATOM 833 O O . VAL A 1 107 ? 9.125 -0.121 -7.562 1 98.88 107 VAL A O 1
ATOM 836 N N . ALA A 1 108 ? 7.391 -1.019 -6.445 1 98.88 108 ALA A N 1
ATOM 837 C CA . ALA A 1 108 ? 6.566 -1.162 -7.645 1 98.88 108 ALA A CA 1
ATOM 838 C C . ALA A 1 108 ? 5.098 -0.907 -7.336 1 98.88 108 ALA A C 1
ATOM 840 O O . ALA A 1 108 ? 4.598 -1.313 -6.285 1 98.88 108 ALA A O 1
ATOM 841 N N . ASP A 1 109 ? 4.43 -0.234 -8.203 1 98.81 109 ASP A N 1
ATOM 842 C CA . ASP A 1 109 ? 2.986 -0.03 -8.195 1 98.81 109 ASP A CA 1
ATOM 843 C C . ASP A 1 109 ? 2.348 -0.606 -9.461 1 98.81 109 ASP A C 1
ATOM 845 O O . ASP A 1 109 ? 2.816 -0.353 -10.57 1 98.81 109 ASP A O 1
ATOM 849 N N . VAL A 1 110 ? 1.356 -1.357 -9.242 1 98.69 110 VAL A N 1
ATOM 850 C CA . VAL A 1 110 ? 0.683 -1.968 -10.383 1 98.69 110 VAL A CA 1
ATOM 851 C C . VAL A 1 110 ? -0.812 -2.09 -10.094 1 98.69 110 VAL A C 1
ATOM 853 O O . VAL A 1 110 ? -1.214 -2.311 -8.953 1 98.69 110 VAL A O 1
ATOM 856 N N . CYS A 1 111 ? -1.595 -1.854 -11.094 1 98.38 111 CYS A N 1
ATOM 857 C CA . CYS A 1 111 ? -3.035 -2.084 -11.055 1 98.38 111 CYS A CA 1
ATOM 858 C C . CYS A 1 111 ? -3.447 -3.127 -12.086 1 98.38 111 CYS A C 1
ATOM 860 O O . CYS A 1 111 ? -2.992 -3.088 -13.234 1 98.38 111 CYS A O 1
ATOM 862 N N . PHE A 1 112 ? -4.27 -3.998 -11.672 1 98.31 112 PHE A N 1
ATOM 863 C CA . PHE A 1 112 ? -4.676 -5.09 -12.555 1 98.31 112 PHE A CA 1
ATOM 864 C C . PHE A 1 112 ? -6.109 -5.52 -12.258 1 98.31 112 PHE A C 1
ATOM 866 O O . PHE A 1 112 ? -6.66 -5.172 -11.211 1 98.31 112 PHE A O 1
ATOM 873 N N . ARG A 1 113 ? -6.684 -6.164 -13.211 1 97.88 113 ARG A N 1
ATOM 874 C CA . ARG A 1 113 ? -8.016 -6.75 -13.086 1 97.88 113 ARG A CA 1
ATOM 875 C C . ARG A 1 113 ? -7.938 -8.273 -13 1 97.88 113 ARG A C 1
ATOM 877 O O . ARG A 1 113 ? -7.395 -8.922 -13.898 1 97.88 113 ARG A O 1
ATOM 884 N N . SER A 1 114 ? -8.453 -8.781 -11.93 1 98.12 114 SER A N 1
ATOM 885 C CA . SER A 1 114 ? -8.484 -10.227 -11.727 1 98.12 114 SER A CA 1
ATOM 886 C C . SER A 1 114 ? -9.836 -10.812 -12.102 1 98.12 114 SER A C 1
ATOM 888 O O . SER A 1 114 ? -10.875 -10.312 -11.664 1 98.12 114 SER A O 1
ATOM 890 N N . ARG A 1 115 ? -9.844 -11.812 -12.891 1 98.12 115 ARG A N 1
ATOM 891 C CA . ARG A 1 115 ? -11.023 -12.633 -13.156 1 98.12 115 ARG A CA 1
ATOM 892 C C . ARG A 1 115 ? -10.969 -13.938 -12.367 1 98.12 115 ARG A C 1
ATOM 894 O O . ARG A 1 115 ? -10.133 -14.805 -12.656 1 98.12 115 ARG A O 1
ATOM 901 N N . PHE A 1 116 ? -11.836 -14.117 -11.406 1 98.25 116 PHE A N 1
ATOM 902 C CA . PHE A 1 116 ? -11.953 -15.312 -10.578 1 98.25 116 PHE A CA 1
ATOM 903 C C . PHE A 1 116 ? -13.125 -16.172 -11.031 1 98.25 116 PHE A C 1
ATOM 905 O O . PHE A 1 116 ? -14.242 -15.68 -11.203 1 98.25 116 PHE A O 1
ATOM 912 N N . GLU A 1 117 ? -12.883 -17.406 -11.195 1 98.5 117 GLU A N 1
ATOM 913 C CA . GLU A 1 117 ? -13.945 -18.391 -11.422 1 98.5 117 GLU A CA 1
ATOM 914 C C . GLU A 1 117 ? -13.992 -19.422 -10.305 1 98.5 117 GLU A C 1
ATOM 916 O O . GLU A 1 117 ? -12.969 -20 -9.945 1 98.5 117 GLU A O 1
ATOM 921 N N . PHE A 1 118 ? -15.211 -19.703 -9.82 1 98 118 PHE A N 1
ATOM 922 C CA . PHE A 1 118 ? -15.359 -20.609 -8.688 1 98 118 PHE A CA 1
ATOM 923 C C . PHE A 1 118 ? -16.078 -21.891 -9.109 1 98 118 PHE A C 1
ATOM 925 O O . PHE A 1 118 ? -16.641 -21.953 -10.211 1 98 118 PHE A O 1
ATOM 932 N N . ASP A 1 119 ? -16.047 -22.844 -8.227 1 97.31 119 ASP A N 1
ATOM 933 C CA . ASP A 1 119 ? -16.531 -24.188 -8.562 1 97.31 119 ASP A CA 1
ATOM 934 C C . ASP A 1 119 ? -18.062 -24.203 -8.68 1 97.31 119 ASP A C 1
ATOM 936 O O . ASP A 1 119 ? -18.625 -25.109 -9.281 1 97.31 119 ASP A O 1
ATOM 940 N N . ASN A 1 120 ? -18.75 -23.234 -8.227 1 97.75 120 ASN A N 1
ATOM 941 C CA . ASN A 1 120 ? -20.188 -23.125 -8.383 1 97.75 120 ASN A CA 1
ATOM 942 C C . ASN A 1 120 ? -20.562 -22.391 -9.664 1 97.75 120 ASN A C 1
ATOM 944 O O . ASN A 1 120 ? -21.75 -22.156 -9.93 1 97.75 120 ASN A O 1
ATOM 948 N N . GLY A 1 121 ? -19.578 -21.922 -10.367 1 96.81 121 GLY A N 1
ATOM 949 C CA . GLY A 1 121 ? -19.812 -21.234 -11.633 1 96.81 121 GLY A CA 1
ATOM 950 C C . GLY A 1 121 ? -19.797 -19.719 -11.516 1 96.81 121 GLY A C 1
ATOM 951 O O . GLY A 1 121 ? -19.844 -19.016 -12.523 1 96.81 121 GLY A O 1
ATOM 952 N N . ASP A 1 122 ? -19.766 -19.188 -10.328 1 97.5 122 ASP A N 1
ATOM 953 C CA . ASP A 1 122 ? -19.688 -17.75 -10.133 1 97.5 122 ASP A CA 1
ATOM 954 C C . ASP A 1 122 ? -18.391 -17.188 -10.711 1 97.5 122 ASP A C 1
ATOM 956 O O . ASP A 1 122 ? -17.328 -17.812 -10.586 1 97.5 122 ASP A O 1
ATOM 960 N N . VAL A 1 123 ? -18.547 -16.078 -11.391 1 97.94 123 VAL A N 1
ATOM 961 C CA . VAL A 1 123 ? -17.391 -15.352 -11.922 1 97.94 123 VAL A CA 1
ATOM 962 C C . VAL A 1 123 ? -17.344 -13.945 -11.328 1 97.94 123 VAL A C 1
ATOM 964 O O . VAL A 1 123 ? -18.344 -13.219 -11.359 1 97.94 123 VAL A O 1
ATOM 967 N N . GLU A 1 124 ? -16.203 -13.594 -10.727 1 96.81 124 GLU A N 1
ATOM 968 C CA . GLU A 1 124 ? -15.977 -12.258 -10.18 1 96.81 124 GLU A CA 1
ATOM 969 C C . GLU A 1 124 ? -14.812 -11.562 -10.891 1 96.81 124 GLU A C 1
ATOM 971 O O . GLU A 1 124 ? -13.805 -12.188 -11.203 1 96.81 124 GLU A O 1
ATOM 976 N N . VAL A 1 125 ? -15.023 -10.328 -11.25 1 97.38 125 VAL A N 1
ATOM 977 C CA . VAL A 1 125 ? -13.969 -9.492 -11.812 1 97.38 125 VAL A CA 1
ATOM 978 C C . VAL A 1 125 ? -13.648 -8.344 -10.852 1 97.38 125 VAL A C 1
ATOM 980 O O . VAL A 1 125 ? -14.508 -7.512 -10.562 1 97.38 125 VAL A O 1
ATOM 983 N N . VAL A 1 126 ? -12.406 -8.297 -10.367 1 97 126 VAL A N 1
ATOM 984 C CA . VAL A 1 126 ? -12.055 -7.371 -9.297 1 97 126 VAL A CA 1
ATOM 985 C C . VAL A 1 126 ? -10.812 -6.574 -9.688 1 97 126 VAL A C 1
ATOM 987 O O . VAL A 1 126 ? -9.719 -7.133 -9.797 1 97 126 VAL A O 1
ATOM 990 N N . PRO A 1 127 ? -10.961 -5.262 -9.922 1 97.19 127 PRO A N 1
ATOM 991 C CA . PRO A 1 127 ? -9.758 -4.434 -10.039 1 97.19 127 PRO A CA 1
ATOM 992 C C . PRO A 1 127 ? -9.016 -4.289 -8.711 1 97.19 127 PRO A C 1
ATOM 994 O O . PRO A 1 127 ? -9.641 -4.133 -7.66 1 97.19 127 PRO A O 1
ATOM 997 N N . THR A 1 128 ? -7.68 -4.367 -8.781 1 97.81 128 THR A N 1
ATOM 998 C CA . THR A 1 128 ? -6.852 -4.355 -7.582 1 97.81 128 THR A CA 1
ATOM 999 C C . THR A 1 128 ? -5.617 -3.486 -7.781 1 97.81 128 THR A C 1
ATOM 1001 O O . THR A 1 128 ? -4.988 -3.525 -8.844 1 97.81 128 THR A O 1
ATOM 1004 N N . ARG A 1 129 ? -5.32 -2.615 -6.848 1 98.25 129 ARG A N 1
ATOM 1005 C CA . ARG A 1 129 ? -4.059 -1.885 -6.797 1 98.25 129 ARG A CA 1
ATOM 1006 C C . ARG A 1 129 ? -3.105 -2.51 -5.785 1 98.25 129 ARG A C 1
ATOM 1008 O O . ARG A 1 129 ? -3.479 -2.744 -4.637 1 98.25 129 ARG A O 1
ATOM 1015 N N . SER A 1 130 ? -1.872 -2.795 -6.242 1 98.81 130 SER A N 1
ATOM 1016 C CA . SER A 1 130 ? -0.852 -3.338 -5.352 1 98.81 130 SER A CA 1
ATOM 1017 C C . SER A 1 130 ? 0.386 -2.447 -5.324 1 98.81 130 SER A C 1
ATOM 1019 O O . SER A 1 130 ? 0.877 -2.021 -6.371 1 98.81 130 SER A O 1
ATOM 1021 N N . SER A 1 131 ? 0.783 -2.094 -4.152 1 98.88 131 SER A N 1
ATOM 1022 C CA . SER A 1 131 ? 2.094 -1.505 -3.902 1 98.88 131 SER A CA 1
ATOM 1023 C C . SER A 1 131 ? 3.057 -2.529 -3.312 1 98.88 131 SER A C 1
ATOM 1025 O O . SER A 1 131 ? 2.73 -3.205 -2.334 1 98.88 131 SER A O 1
ATOM 1027 N N . LEU A 1 132 ? 4.188 -2.676 -3.967 1 98.94 132 LEU A N 1
ATOM 1028 C CA . LEU A 1 132 ? 5.152 -3.703 -3.582 1 98.94 132 LEU A CA 1
ATOM 1029 C C . LEU A 1 132 ? 6.496 -3.078 -3.221 1 98.94 132 LEU A C 1
ATOM 1031 O O . LEU A 1 132 ? 6.895 -2.07 -3.809 1 98.94 132 LEU A O 1
ATOM 1035 N N . ALA A 1 133 ? 7.18 -3.65 -2.242 1 98.88 133 ALA A N 1
ATOM 1036 C CA . ALA A 1 133 ? 8.617 -3.465 -2.072 1 98.88 133 ALA A CA 1
ATOM 1037 C C . ALA A 1 133 ? 9.367 -4.781 -2.277 1 98.88 133 ALA A C 1
ATOM 1039 O O . ALA A 1 133 ? 8.93 -5.832 -1.803 1 98.88 133 ALA A O 1
ATOM 1040 N N . LEU A 1 134 ? 10.391 -4.73 -3.072 1 98.75 134 LEU A N 1
ATOM 1041 C CA . LEU A 1 134 ? 11.227 -5.883 -3.385 1 98.75 134 LEU A CA 1
ATOM 1042 C C . LEU A 1 134 ? 12.641 -5.695 -2.836 1 98.75 134 LEU A C 1
ATOM 1044 O O . LEU A 1 134 ? 13.141 -4.57 -2.771 1 98.75 134 LEU A O 1
ATOM 1048 N N . ARG A 1 135 ? 13.242 -6.727 -2.479 1 97.69 135 ARG A N 1
ATOM 1049 C CA . ARG A 1 135 ? 14.633 -6.738 -2.033 1 97.69 135 ARG A CA 1
ATOM 1050 C C . ARG A 1 135 ? 15.461 -7.719 -2.854 1 97.69 135 ARG A C 1
ATOM 1052 O O . ARG A 1 135 ? 14.992 -8.805 -3.193 1 97.69 135 ARG A O 1
ATOM 1059 N N . ARG A 1 136 ? 16.609 -7.305 -3.066 1 96.69 136 ARG A N 1
ATOM 1060 C CA . ARG A 1 136 ? 17.531 -8.141 -3.838 1 96.69 136 ARG A CA 1
ATOM 1061 C C . ARG A 1 136 ? 18.344 -9.039 -2.922 1 96.69 136 ARG A C 1
ATOM 1063 O O . ARG A 1 136 ? 18.969 -8.562 -1.967 1 96.69 136 ARG A O 1
ATOM 1070 N N . HIS A 1 137 ? 18.328 -10.32 -3.107 1 93.69 137 HIS A N 1
ATOM 1071 C CA . HIS A 1 137 ? 19.203 -11.312 -2.508 1 93.69 137 HIS A CA 1
ATOM 1072 C C . HIS A 1 137 ? 20.078 -11.984 -3.562 1 93.69 137 HIS A C 1
ATOM 1074 O O . HIS A 1 137 ? 19.625 -12.891 -4.266 1 93.69 137 HIS A O 1
ATOM 1080 N N . GLY A 1 138 ? 21.344 -11.602 -3.576 1 91.75 138 GLY A N 1
ATOM 1081 C CA . GLY A 1 138 ? 22.156 -12.078 -4.68 1 91.75 138 GLY A CA 1
ATOM 1082 C C . GLY A 1 138 ? 21.641 -11.656 -6.039 1 91.75 138 GLY A C 1
ATOM 1083 O O . GLY A 1 138 ? 21.5 -10.461 -6.309 1 91.75 138 GLY A O 1
ATOM 1084 N N . ASN A 1 139 ? 21.234 -12.57 -6.895 1 90.62 139 ASN A N 1
ATOM 1085 C CA . ASN A 1 139 ? 20.766 -12.25 -8.242 1 90.62 139 ASN A CA 1
ATOM 1086 C C . ASN A 1 139 ? 19.25 -12.367 -8.344 1 90.62 139 ASN A C 1
ATOM 1088 O O . ASN A 1 139 ? 18.688 -12.375 -9.445 1 90.62 139 ASN A O 1
ATOM 1092 N N . ARG A 1 140 ? 18.641 -12.367 -7.215 1 94.94 140 ARG A N 1
ATOM 1093 C CA . ARG A 1 140 ? 17.203 -12.562 -7.242 1 94.94 140 ARG A CA 1
ATOM 1094 C C . ARG A 1 140 ? 16.484 -11.453 -6.473 1 94.94 140 ARG A C 1
ATOM 1096 O O . ARG A 1 140 ? 16.953 -11.016 -5.422 1 94.94 140 ARG A O 1
ATOM 1103 N N . TRP A 1 141 ? 15.414 -11.023 -7.07 1 97.81 141 TRP A N 1
ATOM 1104 C CA . TRP A 1 141 ? 14.508 -10.102 -6.383 1 97.81 141 TRP A CA 1
ATOM 1105 C C . TRP A 1 141 ? 13.336 -10.859 -5.773 1 97.81 141 TRP A C 1
ATOM 1107 O O . TRP A 1 141 ? 12.836 -11.82 -6.355 1 97.81 141 TRP A O 1
ATOM 1117 N N . CYS A 1 142 ? 12.898 -10.414 -4.586 1 98.44 142 CYS A N 1
ATOM 1118 C CA . CYS A 1 142 ? 11.711 -10.984 -3.953 1 98.44 142 CYS A CA 1
ATOM 1119 C C . CYS A 1 142 ? 10.867 -9.906 -3.293 1 98.44 142 CYS A C 1
ATOM 1121 O O . CYS A 1 142 ? 11.398 -8.875 -2.857 1 98.44 142 CYS A O 1
ATOM 1123 N N . ILE A 1 143 ? 9.617 -10.148 -3.262 1 98.88 143 ILE A N 1
ATOM 1124 C CA . ILE A 1 143 ? 8.68 -9.25 -2.59 1 98.88 143 ILE A CA 1
ATOM 1125 C C . ILE A 1 143 ? 8.75 -9.469 -1.079 1 98.88 143 ILE A C 1
ATOM 1127 O O . ILE A 1 143 ? 8.633 -10.602 -0.604 1 98.88 143 ILE A O 1
ATOM 1131 N N . PHE A 1 144 ? 9 -8.367 -0.308 1 98.75 144 PHE A N 1
ATOM 1132 C CA . PHE A 1 144 ? 8.969 -8.516 1.142 1 98.75 144 PHE A CA 1
ATOM 1133 C C . PHE A 1 144 ? 7.969 -7.547 1.762 1 98.75 144 PHE A C 1
ATOM 1135 O O . PHE A 1 144 ? 7.676 -7.629 2.955 1 98.75 144 PHE A O 1
ATOM 1142 N N . ARG A 1 145 ? 7.367 -6.625 0.967 1 98.81 145 ARG A N 1
ATOM 1143 C CA . ARG A 1 145 ? 6.203 -5.832 1.341 1 98.81 145 ARG A CA 1
ATOM 1144 C C . ARG A 1 145 ? 5.133 -5.883 0.255 1 98.81 145 ARG A C 1
ATOM 1146 O O . ARG A 1 145 ? 5.449 -5.836 -0.936 1 98.81 145 ARG A O 1
ATOM 1153 N N . GLU A 1 146 ? 3.957 -5.992 0.648 1 98.94 146 GLU A N 1
ATOM 1154 C CA . GLU A 1 146 ? 2.809 -5.891 -0.246 1 98.94 146 GLU A CA 1
ATOM 1155 C C . GLU A 1 146 ? 1.634 -5.195 0.439 1 98.94 146 GLU A C 1
ATOM 1157 O O . GLU A 1 146 ? 1.328 -5.48 1.599 1 98.94 146 GLU A O 1
ATOM 1162 N N . HIS A 1 147 ? 1.108 -4.234 -0.163 1 98.88 147 HIS A N 1
ATOM 1163 C CA . HIS A 1 147 ? -0.149 -3.58 0.177 1 98.88 147 HIS A CA 1
ATOM 1164 C C . HIS A 1 147 ? -1.134 -3.641 -0.986 1 98.88 147 HIS A C 1
ATOM 1166 O O . HIS A 1 147 ? -0.969 -2.934 -1.982 1 98.88 147 HIS A O 1
ATOM 1172 N N . GLY A 1 148 ? -2.1 -4.551 -0.838 1 98.5 148 GLY A N 1
ATOM 1173 C CA . GLY A 1 148 ? -3.09 -4.73 -1.888 1 98.5 148 GLY A CA 1
ATOM 1174 C C . GLY A 1 148 ? -4.453 -4.164 -1.527 1 98.5 148 GLY A C 1
ATOM 1175 O O . GLY A 1 148 ? -4.922 -4.332 -0.4 1 98.5 148 GLY A O 1
ATOM 1176 N N . SER A 1 149 ? -5.062 -3.48 -2.463 1 97.44 149 SER A N 1
ATOM 1177 C CA . SER A 1 149 ? -6.398 -2.92 -2.297 1 97.44 149 SER A CA 1
ATOM 1178 C C . SER A 1 149 ? -7.289 -3.258 -3.488 1 97.44 149 SER A C 1
ATOM 1180 O O . SER A 1 149 ? -7.027 -2.818 -4.609 1 97.44 149 SER A O 1
ATOM 1182 N N . ALA A 1 150 ? -8.312 -4.008 -3.166 1 96 150 ALA A N 1
ATOM 1183 C CA . ALA A 1 150 ? -9.375 -4.156 -4.16 1 96 150 ALA A CA 1
ATOM 1184 C C . ALA A 1 150 ? -10.094 -2.828 -4.395 1 96 150 ALA A C 1
ATOM 1186 O O . ALA A 1 150 ? -10.367 -2.086 -3.447 1 96 150 ALA A O 1
ATOM 1187 N N . LEU A 1 151 ? -10.289 -2.541 -5.648 1 94.12 151 LEU A N 1
ATOM 1188 C CA . LEU A 1 151 ? -10.977 -1.318 -6.051 1 94.12 151 LEU A CA 1
ATOM 1189 C C . LEU A 1 151 ? -12.398 -1.621 -6.516 1 94.12 151 LEU A C 1
ATOM 1191 O O . LEU A 1 151 ? -12.711 -2.762 -6.863 1 94.12 151 LEU A O 1
ATOM 1195 N N . SER A 1 152 ? -13.273 -0.628 -6.438 1 89.88 152 SER A N 1
ATOM 1196 C CA . SER A 1 152 ? -14.555 -0.759 -7.125 1 89.88 152 SER A CA 1
ATOM 1197 C C . SER A 1 152 ? -14.398 -0.554 -8.633 1 89.88 152 SER A C 1
ATOM 1199 O O . SER A 1 152 ? -13.461 0.111 -9.078 1 89.88 152 SER A O 1
ATOM 1201 N N . PRO A 1 153 ? -15.297 -1.206 -9.391 1 85.81 153 PRO A N 1
ATOM 1202 C CA . PRO A 1 153 ? -15.195 -1.069 -10.844 1 85.81 153 PRO A CA 1
ATOM 1203 C C . PRO A 1 153 ? -15.172 0.388 -11.297 1 85.81 153 PRO A C 1
ATOM 1205 O O . PRO A 1 153 ? -14.484 0.723 -12.273 1 85.81 153 PRO A O 1
ATOM 1208 N N . GLU A 1 154 ? -15.805 1.23 -10.516 1 86.12 154 GLU A N 1
ATOM 1209 C CA . GLU A 1 154 ? -15.883 2.639 -10.891 1 86.12 154 GLU A CA 1
ATOM 1210 C C . GLU A 1 154 ? -14.562 3.355 -10.625 1 86.12 154 GLU A C 1
ATOM 1212 O O . GLU A 1 154 ? -14.297 4.414 -11.195 1 86.12 154 GLU A O 1
ATOM 1217 N N . HIS A 1 155 ? -13.711 2.74 -9.82 1 87.25 155 HIS A N 1
ATOM 1218 C CA . HIS A 1 155 ? -12.5 3.43 -9.383 1 87.25 155 HIS A CA 1
ATOM 1219 C C . HIS A 1 155 ? -11.258 2.818 -10.023 1 87.25 155 HIS A C 1
ATOM 1221 O O . HIS A 1 155 ? -10.133 3.172 -9.664 1 87.25 155 HIS A O 1
ATOM 1227 N N . GLN A 1 156 ? -11.461 1.97 -10.93 1 86.94 156 GLN A N 1
ATOM 1228 C CA . GLN A 1 156 ? -10.305 1.436 -11.641 1 86.94 156 GLN A CA 1
ATOM 1229 C C . GLN A 1 156 ? -9.852 2.393 -12.734 1 86.94 156 GLN A C 1
ATOM 1231 O O . GLN A 1 156 ? -10.648 3.164 -13.266 1 86.94 156 GLN A O 1
ATOM 1236 N N . PRO A 1 157 ? -8.477 2.305 -12.984 1 87.06 157 PRO A N 1
ATOM 1237 C CA . PRO A 1 157 ? -8.023 3.08 -14.141 1 87.06 157 PRO A CA 1
ATOM 1238 C C . PRO A 1 157 ? -8.727 2.678 -15.438 1 87.06 157 PRO A C 1
ATOM 1240 O O . PRO A 1 157 ? -9.07 1.507 -15.617 1 87.06 157 PRO A O 1
ATOM 1243 N N . ARG A 1 158 ? -9.07 3.715 -16.203 1 78.75 158 ARG A N 1
ATOM 1244 C CA . ARG A 1 158 ? -9.711 3.42 -17.484 1 78.75 158 ARG A CA 1
ATOM 1245 C C . ARG A 1 158 ? -8.719 2.783 -18.453 1 78.75 158 ARG A C 1
ATOM 1247 O O . ARG A 1 158 ? -7.543 3.141 -18.469 1 78.75 158 ARG A O 1
ATOM 1254 N N . GLU A 1 159 ? -9.156 1.651 -19 1 63 159 GLU A N 1
ATOM 1255 C CA . GLU A 1 159 ? -8.336 0.977 -20 1 63 159 GLU A CA 1
ATOM 1256 C C . GLU A 1 159 ? -8.016 1.908 -21.172 1 63 159 GLU A C 1
ATOM 1258 O O . GLU A 1 159 ? -8.883 2.646 -21.641 1 63 159 GLU A O 1
ATOM 1263 N N . GLN A 1 160 ? -6.688 2.365 -21.188 1 46.62 160 GLN A N 1
ATOM 1264 C CA . GLN A 1 160 ? -6.395 3.123 -22.391 1 46.62 160 GLN A CA 1
ATOM 1265 C C . GLN A 1 160 ? -6.793 2.34 -23.641 1 46.62 160 GLN A C 1
ATOM 1267 O O . GLN A 1 160 ? -6.359 1.2 -23.828 1 46.62 160 GLN A O 1
ATOM 1272 N N . VAL A 1 161 ? -8.008 2.646 -24.094 1 40.66 161 VAL A N 1
ATOM 1273 C CA . VAL A 1 161 ? -8.398 2.172 -25.422 1 40.66 161 VAL A CA 1
ATOM 1274 C C . VAL A 1 161 ? -7.48 2.777 -26.469 1 40.66 161 VAL A C 1
ATOM 1276 O O . VAL A 1 161 ? -7.102 3.945 -26.375 1 40.66 161 VAL A O 1
ATOM 1279 N N . MET B 1 1 ? 40.594 2.662 16.938 1 42.94 1 MET B N 1
ATOM 1280 C CA . MET B 1 1 ? 40.438 2.703 15.484 1 42.94 1 MET B CA 1
ATOM 1281 C C . MET B 1 1 ? 39.094 2.082 15.062 1 42.94 1 MET B C 1
ATOM 1283 O O . MET B 1 1 ? 38.906 0.873 15.195 1 42.94 1 MET B O 1
ATOM 1287 N N . THR B 1 2 ? 38.094 2.842 15.227 1 60.28 2 THR B N 1
ATOM 1288 C CA . THR B 1 2 ? 36.781 2.395 14.859 1 60.28 2 THR B CA 1
ATOM 1289 C C . THR B 1 2 ? 36.75 1.848 13.438 1 60.28 2 THR B C 1
ATOM 1291 O O . THR B 1 2 ? 37.188 2.527 12.5 1 60.28 2 THR B O 1
ATOM 1294 N N . THR B 1 3 ? 36.719 0.548 13.164 1 63.56 3 THR B N 1
ATOM 1295 C CA . THR B 1 3 ? 36.781 -0.133 11.875 1 63.56 3 THR B CA 1
ATOM 1296 C C . THR B 1 3 ? 35.719 0.393 10.938 1 63.56 3 THR B C 1
ATOM 1298 O O . THR B 1 3 ? 34.688 0.932 11.391 1 63.56 3 THR B O 1
ATOM 1301 N N . SER B 1 4 ? 36.156 0.474 9.633 1 66.88 4 SER B N 1
ATOM 1302 C CA . SER B 1 4 ? 35.281 0.896 8.523 1 66.88 4 SER B CA 1
ATOM 1303 C C . SER B 1 4 ? 33.938 0.219 8.594 1 66.88 4 SER B C 1
ATOM 1305 O O . SER B 1 4 ? 32.906 0.854 8.344 1 66.88 4 SER B O 1
ATOM 1307 N N . ALA B 1 5 ? 33.844 -1 9.031 1 68.44 5 ALA B N 1
ATOM 1308 C CA . ALA B 1 5 ? 32.594 -1.732 9.172 1 68.44 5 ALA B CA 1
ATOM 1309 C C . ALA B 1 5 ? 31.75 -1.15 10.297 1 68.44 5 ALA B C 1
ATOM 1311 O O . ALA B 1 5 ? 30.531 -1.041 10.172 1 68.44 5 ALA B O 1
ATOM 1312 N N . GLU B 1 6 ? 32.406 -0.837 11.352 1 63.41 6 GLU B N 1
ATOM 1313 C CA . GLU B 1 6 ? 31.719 -0.268 12.5 1 63.41 6 GLU B CA 1
ATOM 1314 C C . GLU B 1 6 ? 31.141 1.104 12.164 1 63.41 6 GLU B C 1
ATOM 1316 O O . GLU B 1 6 ? 30.016 1.421 12.562 1 63.41 6 GLU B O 1
ATOM 1321 N N . GLN B 1 7 ? 31.844 1.889 11.375 1 64.56 7 GLN B N 1
ATOM 1322 C CA . GLN B 1 7 ? 31.359 3.207 10.977 1 64.56 7 GLN B CA 1
ATOM 1323 C C . GLN B 1 7 ? 30.188 3.096 10.008 1 64.56 7 GLN B C 1
ATOM 1325 O O . GLN B 1 7 ? 29.234 3.877 10.094 1 64.56 7 GLN B O 1
ATOM 1330 N N . SER B 1 8 ? 30.25 2.037 9.141 1 69.56 8 SER B N 1
ATOM 1331 C CA . SER B 1 8 ? 29.156 1.808 8.203 1 69.56 8 SER B CA 1
ATOM 1332 C C . SER B 1 8 ? 27.891 1.332 8.93 1 69.56 8 SER B C 1
ATOM 1334 O O . SER B 1 8 ? 26.781 1.761 8.602 1 69.56 8 SER B O 1
ATOM 1336 N N . HIS B 1 9 ? 28.047 0.534 9.914 1 72.25 9 HIS B N 1
ATOM 1337 C CA . HIS B 1 9 ? 26.922 0.036 10.695 1 72.25 9 HIS B CA 1
ATOM 1338 C C . HIS B 1 9 ? 26.266 1.157 11.492 1 72.25 9 HIS B C 1
ATOM 1340 O O . HIS B 1 9 ? 25.031 1.243 11.562 1 72.25 9 HIS B O 1
ATOM 1346 N N . ASP B 1 10 ? 27.062 1.975 12.039 1 73.81 10 ASP B N 1
ATOM 1347 C CA . ASP B 1 10 ? 26.547 3.1 12.812 1 73.81 10 ASP B CA 1
ATOM 1348 C C . ASP B 1 10 ? 25.781 4.066 11.922 1 73.81 10 ASP B C 1
ATOM 1350 O O . ASP B 1 10 ? 24.719 4.566 12.305 1 73.81 10 ASP B O 1
ATOM 1354 N N . ALA B 1 11 ? 26.359 4.312 10.711 1 81.12 11 ALA B N 1
ATOM 1355 C CA . ALA B 1 11 ? 25.703 5.215 9.773 1 81.12 11 ALA B CA 1
ATOM 1356 C C . ALA B 1 11 ? 24.359 4.641 9.297 1 81.12 11 ALA B C 1
ATOM 1358 O O . ALA B 1 11 ? 23.391 5.371 9.148 1 81.12 11 ALA B O 1
ATOM 1359 N N . ALA B 1 12 ? 24.375 3.354 9.078 1 82.44 12 ALA B N 1
ATOM 1360 C CA . ALA B 1 12 ? 23.141 2.688 8.672 1 82.44 12 ALA B CA 1
ATOM 1361 C C . ALA B 1 12 ? 22.094 2.75 9.781 1 82.44 12 ALA B C 1
ATOM 1363 O O . ALA B 1 12 ? 20.922 2.992 9.516 1 82.44 12 ALA B O 1
ATOM 1364 N N . THR B 1 13 ? 22.484 2.57 10.977 1 87.44 13 THR B N 1
ATOM 1365 C CA . THR B 1 13 ? 21.578 2.629 12.125 1 87.44 13 THR B CA 1
ATOM 1366 C C . THR B 1 13 ? 21.031 4.039 12.305 1 87.44 13 THR B C 1
ATOM 1368 O O . THR B 1 13 ? 19.844 4.215 12.586 1 87.44 13 THR B O 1
ATOM 1371 N N . GLU B 1 14 ? 21.859 4.949 12.133 1 89.75 14 GLU B N 1
ATOM 1372 C CA . GLU B 1 14 ? 21.422 6.336 12.258 1 89.75 14 GLU B CA 1
ATOM 1373 C C . GLU B 1 14 ? 20.438 6.707 11.148 1 89.75 14 GLU B C 1
ATOM 1375 O O . GLU B 1 14 ? 19.469 7.426 11.391 1 89.75 14 GLU B O 1
ATOM 1380 N N . THR B 1 15 ? 20.75 6.219 9.992 1 93.69 15 THR B N 1
ATOM 1381 C CA . THR B 1 15 ? 19.859 6.465 8.875 1 93.69 15 THR B CA 1
ATOM 1382 C C . THR B 1 15 ? 18.484 5.852 9.141 1 93.69 15 THR B C 1
ATOM 1384 O O . THR B 1 15 ? 17.453 6.5 8.938 1 93.69 15 THR B O 1
ATOM 1387 N N . LEU B 1 16 ? 18.453 4.633 9.656 1 96.31 16 LEU B N 1
ATOM 1388 C CA . LE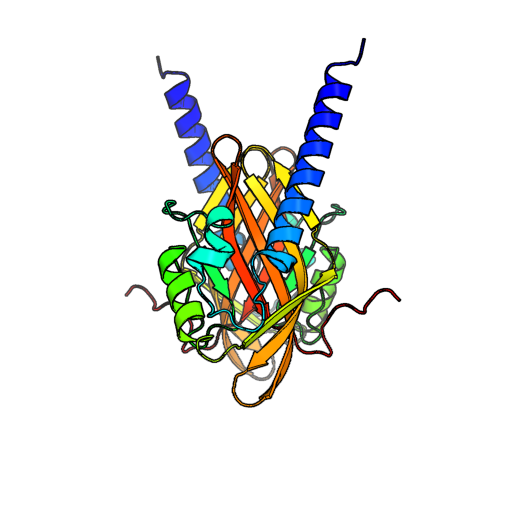U B 1 16 ? 17.203 3.955 9.969 1 96.31 16 LEU B CA 1
ATOM 1389 C C . LEU B 1 16 ? 16.453 4.695 11.07 1 96.31 16 LEU B C 1
ATOM 1391 O O . LEU B 1 16 ? 15.227 4.863 10.977 1 96.31 16 LEU B O 1
ATOM 1395 N N . ALA B 1 17 ? 17.141 5.152 12.078 1 97.12 17 ALA B N 1
ATOM 1396 C CA . ALA B 1 17 ? 16.5 5.902 13.156 1 97.12 17 ALA B CA 1
ATOM 1397 C C . ALA B 1 17 ? 15.914 7.211 12.641 1 97.12 17 ALA B C 1
ATOM 1399 O O . ALA B 1 17 ? 14.812 7.605 13.031 1 97.12 17 ALA B O 1
ATOM 1400 N N . GLY B 1 18 ? 16.641 7.875 11.789 1 97.94 18 GLY B N 1
ATOM 1401 C CA . GLY B 1 18 ? 16.156 9.109 11.195 1 97.94 18 GLY B CA 1
ATOM 1402 C C . GLY B 1 18 ? 14.914 8.914 10.344 1 97.94 18 GLY B C 1
ATOM 1403 O O . GLY B 1 18 ? 13.992 9.727 10.391 1 97.94 18 GLY B O 1
ATOM 1404 N N . LEU B 1 19 ? 14.891 7.84 9.594 1 98.62 19 LEU B N 1
ATOM 1405 C CA . LEU B 1 19 ? 13.742 7.535 8.742 1 98.62 19 LEU B CA 1
ATOM 1406 C C . LEU B 1 19 ? 12.523 7.172 9.578 1 98.62 19 LEU B C 1
ATOM 1408 O O . LEU B 1 19 ? 11.406 7.574 9.258 1 98.62 19 LEU B O 1
ATOM 1412 N N . ARG B 1 20 ? 12.75 6.438 10.664 1 98.69 20 ARG B N 1
ATOM 1413 C CA . ARG B 1 20 ? 11.648 6.141 11.57 1 98.69 20 ARG B CA 1
ATOM 1414 C C . ARG B 1 20 ? 11.078 7.418 12.188 1 98.69 20 ARG B C 1
ATOM 1416 O O . ARG B 1 20 ? 9.859 7.574 12.289 1 98.69 20 ARG B O 1
ATOM 1423 N N . ALA B 1 21 ? 11.953 8.297 12.555 1 98.69 21 ALA B N 1
ATOM 1424 C CA . ALA B 1 21 ? 11.523 9.578 13.102 1 98.69 21 ALA B CA 1
ATOM 1425 C C . ALA B 1 21 ? 10.766 10.391 12.055 1 98.69 21 ALA B C 1
ATOM 1427 O O . ALA B 1 21 ? 9.742 11.016 12.359 1 98.69 21 ALA B O 1
ATOM 1428 N N . PHE B 1 22 ? 11.281 10.352 10.883 1 98.75 22 PHE B N 1
ATOM 1429 C CA . PHE B 1 22 ? 10.641 11.062 9.781 1 98.75 22 PHE B CA 1
ATOM 1430 C C . PHE B 1 22 ? 9.203 10.586 9.602 1 98.75 22 PHE B C 1
ATOM 1432 O O . PHE B 1 22 ? 8.273 11.398 9.547 1 98.75 22 PHE B O 1
ATOM 1439 N N . VAL B 1 23 ? 8.984 9.273 9.555 1 98.94 23 VAL B N 1
ATOM 1440 C CA . VAL B 1 23 ? 7.664 8.703 9.32 1 98.94 23 VAL B CA 1
ATOM 1441 C C . VAL B 1 23 ? 6.762 8.969 10.523 1 98.94 23 VAL B C 1
ATOM 1443 O O . VAL B 1 23 ? 5.578 9.281 10.359 1 98.94 23 VAL B O 1
ATOM 1446 N N . SER B 1 24 ? 7.316 8.883 11.703 1 98.88 24 SER B N 1
ATOM 1447 C CA . SER B 1 24 ? 6.535 9.203 12.898 1 98.88 24 SER B CA 1
ATOM 1448 C C . SER B 1 24 ? 6.07 10.656 12.875 1 98.88 24 SER B C 1
ATOM 1450 O O . SER B 1 24 ? 4.914 10.953 13.195 1 98.88 24 SER B O 1
ATOM 1452 N N . GLN B 1 25 ? 6.961 11.539 12.5 1 98.88 25 GLN B N 1
ATOM 1453 C CA . GLN B 1 25 ? 6.617 12.961 12.422 1 98.88 25 GLN B CA 1
ATOM 1454 C C . GLN B 1 25 ? 5.59 13.211 11.32 1 98.88 25 GLN B C 1
ATOM 1456 O O . GLN B 1 25 ? 4.73 14.086 11.461 1 98.88 25 GLN B O 1
ATOM 1461 N N . TRP B 1 26 ? 5.73 12.523 10.234 1 98.94 26 TRP B N 1
ATOM 1462 C CA . TRP B 1 26 ? 4.723 12.609 9.18 1 98.94 26 TRP B CA 1
ATOM 1463 C C . TRP B 1 26 ? 3.336 12.289 9.734 1 98.94 26 TRP B C 1
ATOM 1465 O O . TRP B 1 26 ? 2.377 13.023 9.477 1 98.94 26 TRP B O 1
ATOM 1475 N N . VAL B 1 27 ? 3.256 11.219 10.508 1 98.88 27 VAL B N 1
ATOM 1476 C CA . VAL B 1 27 ? 1.986 10.773 11.07 1 98.88 27 VAL B CA 1
ATOM 1477 C C . VAL B 1 27 ? 1.502 11.781 12.117 1 98.88 27 VAL B C 1
ATOM 1479 O O . VAL B 1 27 ? 0.363 12.25 12.047 1 98.88 27 VAL B O 1
ATOM 1482 N N . THR B 1 28 ? 2.326 12.172 13.062 1 98.81 28 THR B N 1
ATOM 1483 C CA . THR B 1 28 ? 1.867 12.836 14.281 1 98.81 28 THR B CA 1
ATOM 1484 C C . THR B 1 28 ? 1.903 14.359 14.109 1 98.81 28 THR B C 1
ATOM 1486 O O . THR B 1 28 ? 1.104 15.07 14.719 1 98.81 28 THR B O 1
ATOM 1489 N N . ASP B 1 29 ? 2.883 14.82 13.32 1 98.62 29 ASP B N 1
ATOM 1490 C CA . ASP B 1 29 ? 3.051 16.266 13.172 1 98.62 29 ASP B CA 1
ATOM 1491 C C . ASP B 1 29 ? 2.514 16.734 11.828 1 98.62 29 ASP B C 1
ATOM 1493 O O . ASP B 1 29 ? 1.854 17.781 11.75 1 98.62 29 ASP B O 1
ATOM 1497 N N . GLY B 1 30 ? 2.855 16.031 10.742 1 98.62 30 GLY B N 1
ATOM 1498 C CA . GLY B 1 30 ? 2.336 16.391 9.438 1 98.62 30 GLY B CA 1
ATOM 1499 C C . GLY B 1 30 ? 0.822 16.328 9.359 1 98.62 30 GLY B C 1
ATOM 1500 O O . GLY B 1 30 ? 0.169 17.344 9.07 1 98.62 30 GLY B O 1
ATOM 1501 N N . TRP B 1 31 ? 0.314 15.188 9.742 1 98.56 31 TRP B N 1
ATOM 1502 C CA . TRP B 1 31 ? -1.129 14.977 9.773 1 98.56 31 TRP B CA 1
ATOM 1503 C C . TRP B 1 31 ? -1.71 15.367 11.125 1 98.56 31 TRP B C 1
ATOM 1505 O O . TRP B 1 31 ? -2.355 14.555 11.797 1 98.56 31 TRP B O 1
ATOM 1515 N N . HIS B 1 32 ? -1.452 16.578 11.5 1 98.44 32 HIS B N 1
ATOM 1516 C CA . HIS B 1 32 ? -1.957 17.188 12.734 1 98.44 32 HIS B CA 1
ATOM 1517 C C . HIS B 1 32 ? -2.586 18.547 12.469 1 98.44 32 HIS B C 1
ATOM 1519 O O . HIS B 1 32 ? -2.037 19.344 11.703 1 98.44 32 HIS B O 1
ATOM 1525 N N . LEU B 1 33 ? -3.75 18.734 12.984 1 98.69 33 LEU B N 1
ATOM 1526 C CA . LEU B 1 33 ? -4.422 20.031 12.891 1 98.69 33 LEU B CA 1
ATOM 1527 C C . LEU B 1 33 ? -4.867 20.516 14.266 1 98.69 33 LEU B C 1
ATOM 1529 O O . LEU B 1 33 ? -5.676 19.859 14.922 1 98.69 33 LEU B O 1
ATOM 1533 N N . GLU B 1 34 ? -4.406 21.672 14.688 1 97.25 34 GLU B N 1
ATOM 1534 C CA . GLU B 1 34 ? -4.828 22.297 15.93 1 97.25 34 GLU B CA 1
ATOM 1535 C C . GLU B 1 34 ? -6.16 23.031 15.758 1 97.25 34 GLU B C 1
ATOM 1537 O O . GLU B 1 34 ? -6.406 23.641 14.719 1 97.25 34 GLU B O 1
ATOM 1542 N N . ARG B 1 35 ? -6.863 22.953 16.859 1 95.94 35 ARG B N 1
ATOM 1543 C CA . ARG B 1 35 ? -8.117 23.703 16.828 1 95.94 35 ARG B CA 1
ATOM 1544 C C . ARG B 1 35 ? -7.863 25.172 16.5 1 95.94 35 ARG B C 1
ATOM 1546 O O . ARG B 1 35 ? -6.941 25.781 17.031 1 95.94 35 ARG B O 1
ATOM 1553 N N . GLY B 1 36 ? -8.656 25.734 15.578 1 93.62 36 GLY B N 1
ATOM 1554 C CA . GLY B 1 36 ? -8.508 27.125 15.164 1 93.62 36 GLY B CA 1
ATOM 1555 C C . GLY B 1 36 ? -7.793 27.281 13.836 1 93.62 36 GLY B C 1
ATOM 1556 O O . GLY B 1 36 ? -7.848 28.344 13.211 1 93.62 36 GLY B O 1
ATOM 1557 N N . GLU B 1 37 ? -7.082 26.219 13.461 1 95.81 37 GLU B N 1
ATOM 1558 C CA . GLU B 1 37 ? -6.418 26.234 12.164 1 95.81 37 GLU B CA 1
ATOM 1559 C C . GLU B 1 37 ? -7.32 25.672 11.07 1 95.81 37 GLU B C 1
ATOM 1561 O O . GLU B 1 37 ? -8.258 24.922 11.359 1 95.81 37 GLU B O 1
ATOM 1566 N N . THR B 1 38 ? -7.059 26.125 9.875 1 96.25 38 THR B N 1
ATOM 1567 C CA . THR B 1 38 ? -7.699 25.531 8.711 1 96.25 38 THR B CA 1
ATOM 1568 C C . THR B 1 38 ? -6.777 24.516 8.039 1 96.25 38 THR B C 1
ATOM 1570 O O . THR B 1 38 ? -5.578 24.766 7.883 1 96.25 38 THR B O 1
ATOM 1573 N N . PHE B 1 39 ? -7.312 23.469 7.672 1 97.94 39 PHE B N 1
ATOM 1574 C CA . PHE B 1 39 ? -6.496 22.438 7.031 1 97.94 39 PHE B CA 1
ATOM 1575 C C . PHE B 1 39 ? -5.941 22.938 5.703 1 97.94 39 PHE B C 1
ATOM 1577 O O . PHE B 1 39 ? -6.676 23.5 4.891 1 97.94 39 PHE B O 1
ATOM 1584 N N . ASN B 1 40 ? -4.762 22.781 5.535 1 98.31 40 ASN B N 1
ATOM 1585 C CA . ASN B 1 40 ? -4.035 23.016 4.293 1 98.31 40 ASN B CA 1
ATOM 1586 C C . ASN B 1 40 ? -2.896 22.016 4.109 1 98.31 40 ASN B C 1
ATOM 1588 O O . ASN B 1 40 ? -1.904 22.047 4.84 1 98.31 40 ASN B O 1
ATOM 1592 N N . PHE B 1 41 ? -3.023 21.188 3.096 1 98.56 41 PHE B N 1
ATOM 1593 C CA . PHE B 1 41 ? -2.127 20.047 2.916 1 98.56 41 PHE B CA 1
ATOM 1594 C C . PHE B 1 41 ? -0.689 20.516 2.73 1 98.56 41 PHE B C 1
ATOM 1596 O O . PHE B 1 41 ? 0.216 20.047 3.428 1 98.56 41 PHE B O 1
ATOM 1603 N N . ARG B 1 42 ? -0.505 21.391 1.819 1 98.06 42 ARG B N 1
ATOM 1604 C CA . ARG B 1 42 ? 0.866 21.781 1.518 1 98.06 42 ARG B CA 1
ATOM 1605 C C . ARG B 1 42 ? 1.506 22.484 2.709 1 98.06 42 ARG B C 1
ATOM 1607 O O . ARG B 1 42 ? 2.674 22.25 3.023 1 98.06 42 ARG B O 1
ATOM 1614 N N . ARG B 1 43 ? 0.786 23.312 3.387 1 97.56 43 ARG B N 1
ATOM 1615 C CA . ARG B 1 43 ? 1.306 23.969 4.578 1 97.56 43 ARG B CA 1
ATOM 1616 C C . ARG B 1 43 ? 1.749 22.953 5.621 1 97.56 43 ARG B C 1
ATOM 1618 O O . ARG B 1 43 ? 2.822 23.078 6.211 1 97.56 43 ARG B O 1
ATOM 1625 N N . LEU B 1 44 ? 0.92 21.953 5.859 1 98.06 44 LEU B N 1
ATOM 1626 C CA . LEU B 1 44 ? 1.148 21 6.941 1 98.06 44 LEU B CA 1
ATOM 1627 C C . LEU B 1 44 ? 2.174 19.938 6.527 1 98.06 44 LEU B C 1
ATOM 1629 O O . LEU B 1 44 ? 2.945 19.469 7.363 1 98.06 44 LEU B O 1
ATOM 1633 N N . LEU B 1 45 ? 2.234 19.625 5.164 1 98.62 45 LEU B N 1
ATOM 1634 C CA . LEU B 1 45 ? 2.924 18.406 4.777 1 98.62 45 LEU B CA 1
ATOM 1635 C C . LEU B 1 45 ? 3.957 18.688 3.689 1 98.62 45 LEU B C 1
ATOM 1637 O O . LEU B 1 45 ? 4.492 17.75 3.082 1 98.62 45 LEU B O 1
ATOM 1641 N N . ASP B 1 46 ? 4.332 19.906 3.51 1 98.06 46 ASP B N 1
ATOM 1642 C CA . ASP B 1 46 ? 5.211 20.344 2.428 1 98.06 46 ASP B CA 1
ATOM 1643 C C . ASP B 1 46 ? 6.531 19.578 2.453 1 98.06 46 ASP B C 1
ATOM 1645 O O . ASP B 1 46 ? 6.953 19.016 1.438 1 98.06 46 ASP B O 1
ATOM 1649 N N . SER B 1 47 ? 7.109 19.484 3.58 1 97.56 47 SER B N 1
ATOM 1650 C CA . SER B 1 47 ? 8.461 18.953 3.689 1 97.56 47 SER B CA 1
ATOM 1651 C C . SER B 1 47 ? 8.477 17.422 3.59 1 97.56 47 SER B C 1
ATOM 1653 O O . SER B 1 47 ? 9.547 16.812 3.477 1 97.56 47 SER B O 1
ATOM 1655 N N . PHE B 1 48 ? 7.301 16.828 3.58 1 98.69 48 PHE B N 1
ATOM 1656 C CA . PHE B 1 48 ? 7.258 15.375 3.672 1 98.69 48 PHE B CA 1
ATOM 1657 C C . PHE B 1 48 ? 7.133 14.75 2.287 1 98.69 48 PHE B C 1
ATOM 1659 O O . PHE B 1 48 ? 7.527 13.602 2.082 1 98.69 48 PHE B O 1
ATOM 1666 N N . TYR B 1 49 ? 6.633 15.453 1.31 1 98.69 49 TYR B N 1
ATOM 1667 C CA . TYR B 1 49 ? 6.34 14.844 0.016 1 98.69 49 TYR B CA 1
ATOM 1668 C C . TYR B 1 49 ? 7.277 15.375 -1.061 1 98.69 49 TYR B C 1
ATOM 1670 O O . TYR B 1 49 ? 7.836 16.469 -0.925 1 98.69 49 TYR B O 1
ATOM 1678 N N . ASP B 1 50 ? 7.473 14.586 -2.057 1 97.81 50 ASP B N 1
ATOM 1679 C CA . ASP B 1 50 ? 8.172 15.031 -3.258 1 97.81 50 ASP B CA 1
ATOM 1680 C C . ASP B 1 50 ? 7.23 15.781 -4.195 1 97.81 50 ASP B C 1
ATOM 1682 O O . ASP B 1 50 ? 6.359 15.18 -4.824 1 97.81 50 ASP B O 1
ATOM 1686 N N . TRP B 1 51 ? 7.391 17.047 -4.332 1 96.94 51 TRP B N 1
ATOM 1687 C CA . TRP B 1 51 ? 6.453 17.891 -5.066 1 96.94 51 TRP B CA 1
ATOM 1688 C C . TRP B 1 51 ? 6.855 18.016 -6.535 1 96.94 51 TRP B C 1
ATOM 1690 O O . TRP B 1 51 ? 6.066 18.453 -7.367 1 96.94 51 TRP B O 1
ATOM 1700 N N . ASP B 1 52 ? 8.078 17.469 -6.836 1 91.25 52 ASP B N 1
ATOM 1701 C CA . ASP B 1 52 ? 8.625 17.797 -8.148 1 91.25 52 ASP B CA 1
ATOM 1702 C C . ASP B 1 52 ? 8.867 16.531 -8.969 1 91.25 52 ASP B C 1
ATOM 1704 O O . ASP B 1 52 ? 9.133 16.609 -10.172 1 91.25 52 ASP B O 1
ATOM 1708 N N . SER B 1 53 ? 8.781 15.461 -8.32 1 90.75 53 SER B N 1
ATOM 1709 C CA . SER B 1 53 ? 9.125 14.227 -9.016 1 90.75 53 SER B CA 1
ATOM 1710 C C . SER B 1 53 ? 8.008 13.789 -9.953 1 90.75 53 SER B C 1
ATOM 1712 O O . SER B 1 53 ? 6.828 13.914 -9.625 1 90.75 53 SER B O 1
ATOM 1714 N N . ALA B 1 54 ? 8.422 13.211 -11.086 1 90.88 54 ALA B N 1
ATOM 1715 C CA . ALA B 1 54 ? 7.492 12.633 -12.055 1 90.88 54 ALA B CA 1
ATOM 1716 C C . ALA B 1 54 ? 7.121 11.203 -11.672 1 90.88 54 ALA B C 1
ATOM 1718 O O . ALA B 1 54 ? 6.27 10.578 -12.312 1 90.88 54 ALA B O 1
ATOM 1719 N N . ASP B 1 55 ? 7.656 10.68 -10.602 1 94.06 55 ASP B N 1
ATOM 1720 C CA . ASP B 1 55 ? 7.48 9.289 -10.211 1 94.06 55 ASP B CA 1
ATOM 1721 C C . ASP B 1 55 ? 6.551 9.164 -9.008 1 94.06 55 ASP B C 1
ATOM 1723 O O . ASP B 1 55 ? 6.48 8.109 -8.375 1 94.06 55 ASP B O 1
ATOM 1727 N N . VAL B 1 56 ? 5.898 10.227 -8.711 1 98.44 56 VAL B N 1
ATOM 1728 C CA . VAL B 1 56 ? 5.016 10.25 -7.551 1 98.44 56 VAL B CA 1
ATOM 1729 C C . VAL B 1 56 ? 3.756 9.438 -7.844 1 98.44 56 VAL B C 1
ATOM 1731 O O . VAL B 1 56 ? 3.188 9.531 -8.93 1 98.44 56 VAL B O 1
ATOM 1734 N N . LEU B 1 57 ? 3.371 8.523 -6.992 1 98.62 57 LEU B N 1
ATOM 1735 C CA . LEU B 1 57 ? 2.111 7.793 -6.984 1 98.62 57 LEU B CA 1
ATOM 1736 C C . LEU B 1 57 ? 1.52 7.746 -5.578 1 98.62 57 LEU B C 1
ATOM 1738 O O . LEU B 1 57 ? 2.076 7.102 -4.688 1 98.62 57 LEU B O 1
ATOM 1742 N N . LEU B 1 58 ? 0.41 8.445 -5.367 1 98.75 58 LEU B N 1
ATOM 1743 C CA . LEU B 1 58 ? -0.235 8.523 -4.062 1 98.75 58 LEU B CA 1
ATOM 1744 C C . LEU B 1 58 ? -1.696 8.102 -4.148 1 98.75 58 LEU B C 1
ATOM 1746 O O . LEU B 1 58 ? -2.439 8.586 -5.004 1 98.75 58 LEU B O 1
ATOM 1750 N N . HIS B 1 59 ? -2.018 7.148 -3.348 1 97.94 59 HIS B N 1
ATOM 1751 C CA . HIS B 1 59 ? -3.367 6.598 -3.293 1 97.94 59 HIS B CA 1
ATOM 1752 C C . HIS B 1 59 ? -3.811 6.367 -1.853 1 97.94 59 HIS B C 1
ATOM 1754 O O . HIS B 1 59 ? -3.018 5.93 -1.017 1 97.94 59 HIS B O 1
ATOM 1760 N N . ASP B 1 60 ? -5.004 6.766 -1.556 1 97.56 60 ASP B N 1
ATOM 1761 C CA . ASP B 1 60 ? -5.641 6.504 -0.267 1 97.56 60 ASP B CA 1
ATOM 1762 C C . ASP B 1 60 ? -7.125 6.195 -0.44 1 97.56 60 ASP B C 1
ATOM 1764 O O . ASP B 1 60 ? -7.848 6.945 -1.103 1 97.56 60 ASP B O 1
ATOM 1768 N N . ASN B 1 61 ? -7.57 5.121 0.143 1 95.5 61 ASN B N 1
ATOM 1769 C CA . ASN B 1 61 ? -8.953 4.719 -0.064 1 95.5 61 ASN B CA 1
ATOM 1770 C C . ASN B 1 61 ? -9.922 5.637 0.674 1 95.5 61 ASN B C 1
ATOM 1772 O O . ASN B 1 61 ? -11.141 5.531 0.501 1 95.5 61 ASN B O 1
ATOM 1776 N N . ALA B 1 62 ? -9.477 6.531 1.513 1 95.12 62 ALA B N 1
ATOM 1777 C CA . ALA B 1 62 ? -10.328 7.527 2.152 1 95.12 62 ALA B CA 1
ATOM 1778 C C . ALA B 1 62 ? -10.734 8.617 1.164 1 95.12 62 ALA B C 1
ATOM 1780 O O . ALA B 1 62 ? -11.648 9.406 1.438 1 95.12 62 ALA B O 1
ATOM 1781 N N . ASP B 1 63 ? -9.93 8.734 0.045 1 94.94 63 ASP B N 1
ATOM 1782 C CA . ASP B 1 63 ? -10.375 9.57 -1.064 1 94.94 63 ASP B CA 1
ATOM 1783 C C . ASP B 1 63 ? -11.664 9.031 -1.678 1 94.94 63 ASP B C 1
ATOM 1785 O O . ASP B 1 63 ? -11.695 7.91 -2.193 1 94.94 63 ASP B O 1
ATOM 1789 N N . PRO B 1 64 ? -12.703 9.852 -1.619 1 89.75 64 PRO B N 1
ATOM 1790 C CA . PRO B 1 64 ? -13.969 9.367 -2.164 1 89.75 64 PRO B CA 1
ATOM 1791 C C . PRO B 1 64 ? -13.859 8.93 -3.621 1 89.75 64 PRO B C 1
ATOM 1793 O O . PRO B 1 64 ? -14.562 8.008 -4.047 1 89.75 64 PRO B O 1
ATOM 1796 N N . ASP B 1 65 ? -12.992 9.531 -4.34 1 90.06 65 ASP B N 1
ATOM 1797 C CA . ASP B 1 65 ? -12.852 9.211 -5.758 1 90.06 65 ASP B CA 1
ATOM 1798 C C . ASP B 1 65 ? -11.836 8.086 -5.957 1 90.06 65 ASP B C 1
ATOM 1800 O O . ASP B 1 65 ? -11.695 7.562 -7.066 1 90.06 65 ASP B O 1
ATOM 1804 N N . ARG B 1 66 ? -11.133 7.711 -4.926 1 91.94 66 ARG B N 1
ATOM 1805 C CA . ARG B 1 66 ? -10.117 6.66 -4.953 1 91.94 66 ARG B CA 1
ATOM 1806 C C . ARG B 1 66 ? -9.156 6.867 -6.117 1 91.94 66 ARG B C 1
ATOM 1808 O O . ARG B 1 66 ? -8.812 5.914 -6.82 1 91.94 66 ARG B O 1
ATOM 1815 N N . ALA B 1 67 ? -8.812 8.039 -6.324 1 91 67 ALA B N 1
ATOM 1816 C CA . ALA B 1 67 ? -7.945 8.406 -7.438 1 91 67 ALA B CA 1
ATOM 1817 C C . ALA B 1 67 ? -6.504 7.984 -7.176 1 91 67 ALA B C 1
ATOM 1819 O O . ALA B 1 67 ? -6.07 7.91 -6.023 1 91 67 ALA B O 1
ATOM 1820 N N . LEU B 1 68 ? -5.84 7.586 -8.234 1 96.44 68 LEU B N 1
ATOM 1821 C CA . LEU B 1 68 ? -4.383 7.543 -8.188 1 96.44 68 LEU B CA 1
ATOM 1822 C C . LEU B 1 68 ? -3.785 8.891 -8.57 1 96.44 68 LEU B C 1
ATOM 1824 O O . LEU B 1 68 ? -3.898 9.32 -9.719 1 96.44 68 LEU B O 1
ATOM 1828 N N . CYS B 1 69 ? -3.123 9.539 -7.617 1 97.81 69 CYS B N 1
ATOM 1829 C CA . CYS B 1 69 ? -2.52 10.844 -7.863 1 97.81 69 CYS B CA 1
ATOM 1830 C C . CYS B 1 69 ? -1.075 10.703 -8.328 1 97.81 69 CYS B C 1
ATOM 1832 O O . CYS B 1 69 ? -0.285 9.992 -7.695 1 97.81 69 CYS B O 1
ATOM 1834 N N . ARG B 1 70 ? -0.765 11.398 -9.375 1 98 70 ARG B N 1
ATOM 1835 C CA . ARG B 1 70 ? 0.579 11.297 -9.93 1 98 70 ARG B CA 1
ATOM 1836 C C . ARG B 1 70 ? 1.409 12.531 -9.586 1 98 70 ARG B C 1
ATOM 1838 O O . ARG B 1 70 ? 2.461 12.766 -10.188 1 98 70 ARG B O 1
ATOM 1845 N N . SER B 1 71 ? 0.955 13.328 -8.672 1 98.19 71 SER B N 1
ATOM 1846 C CA . SER B 1 71 ? 1.685 14.453 -8.086 1 98.19 71 SER B CA 1
ATOM 1847 C C . SER B 1 71 ? 1.213 14.742 -6.668 1 98.19 71 SER B C 1
ATOM 1849 O O . SER B 1 71 ? 0.061 14.469 -6.324 1 98.19 71 SER B O 1
ATOM 1851 N N . ALA B 1 72 ? 2.143 15.32 -5.906 1 98.25 72 ALA B N 1
ATOM 1852 C CA . ALA B 1 72 ? 1.757 15.734 -4.559 1 98.25 72 ALA B CA 1
ATOM 1853 C C . ALA B 1 72 ? 0.677 16.812 -4.605 1 98.25 72 ALA B C 1
ATOM 1855 O O . ALA B 1 72 ? -0.205 16.859 -3.744 1 98.25 72 ALA B O 1
ATOM 1856 N N . ALA B 1 73 ? 0.718 17.625 -5.645 1 98.19 73 ALA B N 1
ATOM 1857 C CA . ALA B 1 73 ? -0.26 18.703 -5.797 1 98.19 73 ALA B CA 1
ATOM 1858 C C . ALA B 1 73 ? -1.663 18.141 -6.008 1 98.19 73 ALA B C 1
ATOM 1860 O O . ALA B 1 73 ? -2.627 18.609 -5.398 1 98.19 73 ALA B O 1
ATOM 1861 N N . SER B 1 74 ? -1.796 17.172 -6.863 1 97.81 74 SER B N 1
ATOM 1862 C CA . SER B 1 74 ? -3.111 16.578 -7.102 1 97.81 74 SER B CA 1
ATOM 1863 C C . SER B 1 74 ? -3.627 15.859 -5.863 1 97.81 74 SER B C 1
ATOM 1865 O O . SER B 1 74 ? -4.828 15.867 -5.586 1 97.81 74 SER B O 1
ATOM 1867 N N . TYR B 1 75 ? -2.754 15.266 -5.102 1 98.31 75 TYR B N 1
ATOM 1868 C CA . TYR B 1 75 ? -3.105 14.602 -3.852 1 98.31 75 TYR B CA 1
ATOM 1869 C C . TYR B 1 75 ? -3.553 15.617 -2.803 1 98.31 75 TYR B C 1
ATOM 1871 O O . TYR B 1 75 ? -4.57 15.422 -2.135 1 98.31 75 TYR B O 1
ATOM 1879 N N . ALA B 1 76 ? -2.799 16.672 -2.713 1 98.44 76 ALA B N 1
ATOM 1880 C CA . ALA B 1 76 ? -3.133 17.781 -1.816 1 98.44 76 ALA B CA 1
ATOM 1881 C C . ALA B 1 76 ? -4.531 18.328 -2.105 1 98.44 76 ALA B C 1
ATOM 1883 O O . ALA B 1 76 ? -5.305 18.578 -1.182 1 98.44 76 ALA B O 1
ATOM 1884 N N . ALA B 1 77 ? -4.82 18.438 -3.342 1 98.12 77 ALA B N 1
ATOM 1885 C CA . ALA B 1 77 ? -6.105 19 -3.756 1 98.12 77 ALA B CA 1
ATOM 1886 C C . ALA B 1 77 ? -7.266 18.156 -3.248 1 98.12 77 ALA B C 1
ATOM 1888 O O . ALA B 1 77 ? -8.32 18.688 -2.885 1 98.12 77 ALA B O 1
ATOM 1889 N N . ILE B 1 78 ? -7.129 16.891 -3.211 1 97.94 78 ILE B N 1
ATOM 1890 C CA . ILE B 1 78 ? -8.164 15.992 -2.705 1 97.94 78 ILE B CA 1
ATOM 1891 C C . ILE B 1 78 ? -8.445 16.312 -1.238 1 97.94 78 ILE B C 1
ATOM 1893 O O . ILE B 1 78 ? -9.602 16.516 -0.853 1 97.94 78 ILE B O 1
ATOM 1897 N N . TRP B 1 79 ? -7.418 16.328 -0.407 1 98 79 TRP B N 1
ATOM 1898 C CA . TRP B 1 79 ? -7.59 16.469 1.034 1 98 79 TRP B CA 1
ATOM 1899 C C . TRP B 1 79 ? -8.039 17.891 1.383 1 98 79 TRP B C 1
ATOM 1901 O O . TRP B 1 79 ? -8.852 18.078 2.293 1 98 79 TRP B O 1
ATOM 1911 N N . ASP B 1 80 ? -7.551 18.891 0.638 1 98.06 80 ASP B N 1
ATOM 1912 C CA . ASP B 1 80 ? -7.98 20.266 0.859 1 98.06 80 ASP B CA 1
ATOM 1913 C C . ASP B 1 80 ? -9.477 20.438 0.585 1 98.06 80 ASP B C 1
ATOM 1915 O O . ASP B 1 80 ? -10.148 21.234 1.238 1 98.06 80 ASP B O 1
ATOM 1919 N N . ARG B 1 81 ? -9.938 19.672 -0.335 1 96.69 81 ARG B N 1
ATOM 1920 C CA . ARG B 1 81 ? -11.359 19.703 -0.658 1 96.69 81 ARG B CA 1
ATOM 1921 C C . ARG B 1 81 ? -12.164 18.891 0.334 1 96.69 81 ARG B C 1
ATOM 1923 O O . ARG B 1 81 ? -13.266 19.281 0.734 1 96.69 81 ARG B O 1
ATOM 1930 N N . THR B 1 82 ? -11.68 17.766 0.772 1 95.81 82 THR B N 1
ATOM 1931 C CA . THR B 1 82 ? -12.453 16.797 1.543 1 95.81 82 THR B CA 1
ATOM 1932 C C . THR B 1 82 ? -12.422 17.156 3.029 1 95.81 82 THR B C 1
ATOM 1934 O O . THR B 1 82 ? -13.352 16.812 3.768 1 95.81 82 THR B O 1
ATOM 1937 N N . LEU B 1 83 ? -11.391 17.891 3.475 1 97 83 LEU B N 1
ATOM 1938 C CA . LEU B 1 83 ? -11.234 18.109 4.906 1 97 83 LEU B CA 1
ATOM 1939 C C . LEU B 1 83 ? -11.477 19.578 5.262 1 97 83 LEU B C 1
ATOM 1941 O O . LEU B 1 83 ? -10.938 20.078 6.246 1 97 83 LEU B O 1
ATOM 1945 N N . THR B 1 84 ? -12.281 20.281 4.473 1 96.19 84 THR B N 1
ATOM 1946 C CA . THR B 1 84 ? -12.555 21.703 4.66 1 96.19 84 THR B CA 1
ATOM 1947 C C . THR B 1 84 ? -13.281 21.938 5.984 1 96.19 84 THR B C 1
ATOM 1949 O O . THR B 1 84 ? -13.141 23 6.594 1 96.19 84 THR B O 1
ATOM 1952 N N . LYS B 1 85 ? -14.047 20.922 6.465 1 97.12 85 LYS B N 1
ATOM 1953 C CA . LYS B 1 85 ? -14.844 21.109 7.672 1 97.12 85 LYS B CA 1
ATOM 1954 C C . LYS B 1 85 ? -14.125 20.547 8.898 1 97.12 85 LYS B C 1
ATOM 1956 O O . LYS B 1 85 ? -14.695 20.5 9.992 1 97.12 85 LYS B O 1
ATOM 1961 N N . LEU B 1 86 ? -12.938 20.062 8.734 1 98.25 86 LEU B N 1
ATOM 1962 C CA . LEU B 1 86 ? -12.148 19.516 9.828 1 98.25 86 LEU B CA 1
ATOM 1963 C C . LEU B 1 86 ? -11.703 20.625 10.773 1 98.25 86 LEU B C 1
ATOM 1965 O O . LEU B 1 86 ? -11.219 21.672 10.328 1 98.25 86 LEU B O 1
ATOM 1969 N N . VAL B 1 87 ? -11.844 20.422 12.125 1 98.06 87 VAL B N 1
ATOM 1970 C CA . VAL B 1 87 ? -11.477 21.484 13.047 1 98.06 87 VAL B CA 1
ATOM 1971 C C . VAL B 1 87 ? -10.312 21.031 13.93 1 98.06 87 VAL B C 1
ATOM 1973 O O . VAL B 1 87 ? -9.617 21.859 14.523 1 98.06 87 VAL B O 1
ATOM 1976 N N . ALA B 1 88 ? -10.164 19.719 14.023 1 98.56 88 ALA B N 1
ATOM 1977 C CA . ALA B 1 88 ? -9.031 19.156 14.742 1 98.56 88 ALA B CA 1
ATOM 1978 C C . ALA B 1 88 ? -8.688 17.766 14.211 1 98.56 88 ALA B C 1
ATOM 1980 O O . ALA B 1 88 ? -9.57 17.016 13.805 1 98.56 88 ALA B O 1
ATOM 1981 N N . LEU B 1 89 ? -7.363 17.422 14.203 1 98.69 89 LEU B N 1
ATOM 1982 C CA . LEU B 1 89 ? -6.855 16.141 13.766 1 98.69 89 LEU B CA 1
ATOM 1983 C C . LEU B 1 89 ? -5.648 15.711 14.602 1 98.69 89 LEU B C 1
ATOM 1985 O O . LEU B 1 89 ? -4.688 16.469 14.734 1 98.69 89 LEU B O 1
ATOM 1989 N N . ASP B 1 90 ? -5.707 14.578 15.141 1 98.5 90 ASP B N 1
ATOM 1990 C CA . ASP B 1 90 ? -4.602 13.977 15.883 1 98.5 90 ASP B CA 1
ATOM 1991 C C . ASP B 1 90 ? -4.453 12.492 15.547 1 98.5 90 ASP B C 1
ATOM 1993 O O . ASP B 1 90 ? -5.445 11.797 15.336 1 98.5 90 ASP B O 1
ATOM 1997 N N . ASN B 1 91 ? -3.203 12.102 15.492 1 98.56 91 ASN B N 1
ATOM 1998 C CA . ASN B 1 91 ? -2.924 10.695 15.203 1 98.56 91 ASN B CA 1
ATOM 1999 C C . ASN B 1 91 ? -2.09 10.055 16.297 1 98.56 91 ASN B C 1
ATOM 2001 O O . ASN B 1 91 ? -1.195 10.688 16.859 1 98.56 91 ASN B O 1
ATOM 2005 N N . THR B 1 92 ? -2.398 8.805 16.578 1 98.12 92 THR B N 1
ATOM 2006 C CA . THR B 1 92 ? -1.584 7.938 17.422 1 98.12 92 THR B CA 1
ATOM 2007 C C . THR B 1 92 ? -1.087 6.727 16.641 1 98.12 92 THR B C 1
ATOM 2009 O O . THR B 1 92 ? -1.882 6.004 16.031 1 98.12 92 THR B O 1
ATOM 2012 N N . ILE B 1 93 ? 0.18 6.52 16.672 1 98.56 93 ILE B N 1
ATOM 2013 C CA . ILE B 1 93 ? 0.744 5.359 16 1 98.56 93 ILE B CA 1
ATOM 2014 C C . ILE B 1 93 ? 0.443 4.098 16.797 1 98.56 93 ILE B C 1
ATOM 2016 O O . ILE B 1 93 ? 0.683 4.047 18 1 98.56 93 ILE B O 1
ATOM 2020 N N . ILE B 1 94 ? -0.029 3.084 16.078 1 97.06 94 ILE B N 1
ATOM 2021 C CA . ILE B 1 94 ? -0.434 1.901 16.828 1 97.06 94 ILE B CA 1
ATOM 2022 C C . ILE B 1 94 ? 0.399 0.7 16.391 1 97.06 94 ILE B C 1
ATOM 2024 O O . ILE B 1 94 ? 0.432 -0.325 17.078 1 97.06 94 ILE B O 1
ATOM 2028 N N . ASP B 1 95 ? 1.151 0.74 15.273 1 97.69 95 ASP B N 1
ATOM 2029 C CA . ASP B 1 95 ? 2.119 -0.251 14.812 1 97.69 95 ASP B CA 1
ATOM 2030 C C . ASP B 1 95 ? 3.158 0.382 13.891 1 97.69 95 ASP B C 1
ATOM 2032 O O . ASP B 1 95 ? 2.809 1.123 12.969 1 97.69 95 ASP B O 1
ATOM 2036 N N . GLY B 1 96 ? 4.434 0.079 14.18 1 97.38 96 GLY B N 1
ATOM 2037 C CA . GLY B 1 96 ? 5.516 0.65 13.398 1 97.38 96 GLY B CA 1
ATOM 2038 C C . GLY B 1 96 ? 5.973 2.004 13.906 1 97.38 96 GLY B C 1
ATOM 2039 O O . GLY B 1 96 ? 5.793 2.326 15.078 1 97.38 96 GLY B O 1
ATOM 2040 N N . PRO B 1 97 ? 6.699 2.75 12.945 1 98.62 97 PRO B N 1
ATOM 2041 C CA . PRO B 1 97 ? 7.023 2.479 11.539 1 98.62 97 PRO B CA 1
ATOM 2042 C C . PRO B 1 97 ? 8.078 1.385 11.383 1 98.62 97 PRO B C 1
ATOM 2044 O O . PRO B 1 97 ? 9.07 1.363 12.117 1 98.62 97 PRO B O 1
ATOM 2047 N N . HIS B 1 98 ? 7.805 0.44 10.508 1 98.56 98 HIS B N 1
ATOM 2048 C CA . HIS B 1 98 ? 8.781 -0.53 10.023 1 98.56 98 HIS B CA 1
ATOM 2049 C C . HIS B 1 98 ? 9.484 -0.023 8.773 1 98.56 98 HIS B C 1
ATOM 2051 O O . HIS B 1 98 ? 8.844 0.207 7.746 1 98.56 98 HIS B O 1
ATOM 2057 N N . VAL B 1 99 ? 10.836 0.133 8.883 1 98.62 99 VAL B N 1
ATOM 2058 C CA . VAL B 1 99 ? 11.539 0.828 7.805 1 98.62 99 VAL B CA 1
ATOM 2059 C C . VAL B 1 99 ? 12.648 -0.064 7.25 1 98.62 99 VAL B C 1
ATOM 2061 O O . VAL B 1 99 ? 13.289 -0.804 8 1 98.62 99 VAL B O 1
ATOM 2064 N N . ALA B 1 100 ? 12.82 -0.061 5.961 1 98.19 100 ALA B N 1
ATOM 2065 C CA . ALA B 1 100 ? 13.977 -0.602 5.25 1 98.19 100 ALA B CA 1
ATOM 2066 C C . ALA B 1 100 ? 14.562 0.428 4.289 1 98.19 100 ALA B C 1
ATOM 2068 O O . ALA B 1 100 ? 13.828 1.223 3.699 1 98.19 100 ALA B O 1
ATOM 2069 N N . VAL B 1 101 ? 15.883 0.423 4.168 1 98.19 101 VAL B N 1
ATOM 2070 C CA . VAL B 1 101 ? 16.531 1.43 3.332 1 98.19 101 VAL B CA 1
ATOM 2071 C C . VAL B 1 101 ? 17.688 0.799 2.572 1 98.19 101 VAL B C 1
ATOM 2073 O O . VAL B 1 101 ? 18.375 -0.091 3.092 1 98.19 101 VAL B O 1
ATOM 2076 N N . SER B 1 102 ? 17.906 1.096 1.41 1 97.38 102 SER B N 1
ATOM 2077 C CA . SER B 1 102 ? 19.062 0.784 0.579 1 97.38 102 SER B CA 1
ATOM 2078 C C . SER B 1 102 ? 19.312 1.878 -0.453 1 97.38 102 SER B C 1
ATOM 2080 O O . SER B 1 102 ? 18.391 2.281 -1.173 1 97.38 102 SER B O 1
ATOM 2082 N N . GLY B 1 103 ? 20.547 2.404 -0.505 1 96.31 103 GLY B N 1
ATOM 2083 C CA . GLY B 1 103 ? 20.812 3.531 -1.383 1 96.31 103 GLY B CA 1
ATOM 2084 C C . GLY B 1 103 ? 19.953 4.746 -1.083 1 96.31 103 GLY B C 1
ATOM 2085 O O . GLY B 1 103 ? 19.875 5.188 0.064 1 96.31 103 GLY B O 1
ATOM 2086 N N . ASP B 1 104 ? 19.297 5.23 -2.137 1 97.12 104 ASP B N 1
ATOM 2087 C CA . ASP B 1 104 ? 18.484 6.441 -2.029 1 97.12 104 ASP B CA 1
ATOM 2088 C C . ASP B 1 104 ? 17 6.109 -1.957 1 97.12 104 ASP B C 1
ATOM 2090 O O . ASP B 1 104 ? 16.156 6.949 -2.27 1 97.12 104 ASP B O 1
ATOM 2094 N N . LEU B 1 105 ? 16.719 4.887 -1.622 1 98.19 105 LEU B N 1
ATOM 2095 C CA . LEU B 1 105 ? 15.344 4.434 -1.543 1 98.19 105 LEU B CA 1
ATOM 2096 C C . LEU B 1 105 ? 15.047 3.836 -0.172 1 98.19 105 LEU B C 1
ATOM 2098 O O . LEU B 1 105 ? 15.867 3.111 0.387 1 98.19 105 LEU B O 1
ATOM 2102 N N . ALA B 1 106 ? 13.922 4.16 0.392 1 98.75 106 ALA B N 1
ATOM 2103 C CA . ALA B 1 106 ? 13.438 3.564 1.633 1 98.75 106 ALA B CA 1
ATOM 2104 C C . ALA B 1 106 ? 11.953 3.223 1.535 1 98.75 106 ALA B C 1
ATOM 2106 O O . ALA B 1 106 ? 11.227 3.816 0.735 1 98.75 106 ALA B O 1
ATOM 2107 N N . VAL B 1 107 ? 11.562 2.254 2.246 1 98.88 107 VAL B N 1
ATOM 2108 C CA . VAL B 1 107 ? 10.148 1.914 2.383 1 98.88 107 VAL B CA 1
ATOM 2109 C C . VAL B 1 107 ? 9.758 1.908 3.859 1 98.88 107 VAL B C 1
ATOM 2111 O O . VAL B 1 107 ? 10.586 1.618 4.727 1 98.88 107 VAL B O 1
ATOM 2114 N N . ALA B 1 108 ? 8.531 2.26 4.109 1 98.88 108 ALA B N 1
ATOM 2115 C CA . ALA B 1 108 ? 8.023 2.305 5.48 1 98.88 108 ALA B CA 1
ATOM 2116 C C . ALA B 1 108 ? 6.578 1.832 5.551 1 98.88 108 ALA B C 1
ATOM 2118 O O . ALA B 1 108 ? 5.773 2.143 4.668 1 98.88 108 ALA B O 1
ATOM 2119 N N . ASP B 1 109 ? 6.254 1.085 6.539 1 98.75 109 ASP B N 1
ATOM 2120 C CA . ASP B 1 109 ? 4.898 0.676 6.902 1 98.75 109 ASP B CA 1
ATOM 2121 C C . ASP B 1 109 ? 4.527 1.181 8.289 1 98.75 109 ASP B C 1
ATOM 2123 O O . ASP B 1 109 ? 5.297 1.021 9.242 1 98.75 109 ASP B O 1
ATOM 2127 N N . VAL B 1 110 ? 3.418 1.771 8.359 1 98.69 110 VAL B N 1
ATOM 2128 C CA . VAL B 1 110 ? 2.977 2.299 9.648 1 98.69 110 VAL B CA 1
ATOM 2129 C C . VAL B 1 110 ? 1.456 2.201 9.75 1 98.69 110 VAL B C 1
ATOM 2131 O O . VAL B 1 110 ? 0.748 2.346 8.75 1 98.69 110 VAL B O 1
ATOM 2134 N N . CYS B 1 111 ? 0.994 1.875 10.906 1 98.38 111 CYS B N 1
ATOM 2135 C CA . CYS B 1 111 ? -0.427 1.894 11.234 1 98.38 111 CYS B CA 1
ATOM 2136 C C . CYS B 1 111 ? -0.711 2.885 12.359 1 98.38 111 CYS B C 1
ATOM 2138 O O . CYS B 1 111 ? 0.021 2.934 13.352 1 98.38 111 CYS B O 1
ATOM 2140 N N . PHE B 1 112 ? -1.73 3.617 12.195 1 98.31 112 PHE B N 1
ATOM 2141 C CA . PHE B 1 112 ? -2.053 4.656 13.164 1 98.31 112 PHE B CA 1
ATOM 2142 C C . PHE B 1 112 ? -3.561 4.871 13.242 1 98.31 112 PHE B C 1
ATOM 2144 O O . PHE B 1 112 ? -4.305 4.426 12.367 1 98.31 112 PHE B O 1
ATOM 2151 N N . ARG B 1 113 ? -3.953 5.445 14.328 1 97.88 113 ARG B N 1
ATOM 2152 C CA . ARG B 1 113 ? -5.34 5.832 14.562 1 97.88 113 ARG B CA 1
ATOM 2153 C C . ARG B 1 113 ? -5.512 7.344 14.492 1 97.88 113 ARG B C 1
ATOM 2155 O O . ARG B 1 113 ? -4.852 8.086 15.227 1 97.88 113 ARG B O 1
ATOM 2162 N N . SER B 1 114 ? -6.359 7.75 13.602 1 98.19 114 SER B N 1
ATOM 2163 C CA . SER B 1 114 ? -6.652 9.172 13.438 1 98.19 114 SER B CA 1
ATOM 2164 C C . SER B 1 114 ? -7.941 9.555 14.156 1 98.19 114 SER B C 1
ATOM 2166 O O . SER B 1 114 ? -8.969 8.898 13.992 1 98.19 114 SER B O 1
ATOM 2168 N N . ARG B 1 115 ? -7.895 10.57 14.938 1 98.19 115 ARG B N 1
ATOM 2169 C CA . ARG B 1 115 ? -9.07 11.211 15.508 1 98.19 115 ARG B CA 1
ATOM 2170 C C . ARG B 1 115 ? -9.406 12.5 14.766 1 98.19 115 ARG B C 1
ATOM 2172 O O . ARG B 1 115 ? -8.672 13.484 14.852 1 98.19 115 ARG B O 1
ATOM 2179 N N . PHE B 1 116 ? -10.508 12.531 14.047 1 98.25 116 PHE B N 1
ATOM 2180 C CA . PHE B 1 116 ? -11.008 13.68 13.297 1 98.25 116 PHE B CA 1
ATOM 2181 C C . PHE B 1 116 ? -12.133 14.367 14.047 1 98.25 116 PHE B C 1
ATOM 2183 O O . PHE B 1 116 ? -13.094 13.719 14.477 1 98.25 116 PHE B O 1
ATOM 2190 N N . GLU B 1 117 ? -12.039 15.625 14.188 1 98.56 117 GLU B N 1
ATOM 2191 C CA . GLU B 1 117 ? -13.141 16.438 14.695 1 98.56 117 GLU B CA 1
ATOM 2192 C C . GLU B 1 117 ? -13.617 17.438 13.648 1 98.56 117 GLU B C 1
ATOM 2194 O O . GLU B 1 117 ? -12.812 18.156 13.055 1 98.56 117 GLU B O 1
ATOM 2199 N N . PHE B 1 118 ? -14.945 17.531 13.484 1 98 118 PHE B N 1
ATOM 2200 C CA . PHE B 1 118 ? -15.508 18.391 12.453 1 98 118 PHE B CA 1
ATOM 2201 C C . PHE B 1 118 ? -16.266 19.547 13.07 1 98 118 PHE B C 1
ATOM 2203 O O . PHE B 1 118 ? -16.531 19.562 14.273 1 98 118 PHE B O 1
ATOM 2210 N N . ASP B 1 119 ? -16.609 20.5 12.242 1 97.38 119 ASP B N 1
ATOM 2211 C CA . ASP B 1 119 ? -17.172 21.75 12.711 1 97.38 119 ASP B CA 1
ATOM 2212 C C . ASP B 1 119 ? -18.609 21.547 13.219 1 97.38 119 ASP B C 1
ATOM 2214 O O . ASP B 1 119 ? -19.125 22.375 13.977 1 97.38 119 ASP B O 1
ATOM 2218 N N . ASN B 1 120 ? -19.234 20.5 12.93 1 97.75 120 ASN B N 1
ATOM 2219 C CA . ASN B 1 120 ? -20.562 20.188 13.453 1 97.75 120 ASN B CA 1
ATOM 2220 C C . ASN B 1 120 ? -20.484 19.438 14.773 1 97.75 120 ASN B C 1
ATOM 2222 O O . ASN B 1 120 ? -21.5 19.047 15.336 1 97.75 120 ASN B O 1
ATOM 2226 N N . GLY B 1 121 ? -19.297 19.109 15.188 1 96.88 121 GLY B N 1
ATOM 2227 C CA . GLY B 1 121 ? -19.094 18.422 16.453 1 96.88 121 GLY B CA 1
ATOM 2228 C C . GLY B 1 121 ? -18.906 16.922 16.297 1 96.88 121 GLY B C 1
ATOM 2229 O O . GLY B 1 121 ? -18.578 16.234 17.266 1 96.88 121 GLY B O 1
ATOM 2230 N N . ASP B 1 122 ? -19.094 16.375 15.133 1 97.5 122 ASP B N 1
ATOM 2231 C CA . ASP B 1 122 ? -18.859 14.961 14.891 1 97.5 122 ASP B CA 1
ATOM 2232 C C . ASP B 1 122 ? -17.391 14.602 15.109 1 97.5 122 ASP B C 1
ATOM 2234 O O . ASP B 1 122 ? -16.5 15.367 14.727 1 97.5 122 ASP B O 1
ATOM 2238 N N . VAL B 1 123 ? -17.203 13.484 15.789 1 97.94 123 VAL B N 1
ATOM 2239 C CA . VAL B 1 123 ? -15.867 12.945 15.984 1 97.94 123 VAL B CA 1
ATOM 2240 C C . VAL B 1 123 ? -15.773 11.547 15.375 1 97.94 123 VAL B C 1
ATOM 2242 O O . VAL B 1 123 ? -16.625 10.688 15.641 1 97.94 123 VAL B O 1
ATOM 2245 N N . GLU B 1 124 ? -14.781 11.367 14.484 1 96.88 124 GLU B N 1
ATOM 2246 C CA . GLU B 1 124 ? -14.508 10.07 13.875 1 96.88 124 GLU B CA 1
ATOM 2247 C C . GLU B 1 124 ? -13.117 9.562 14.25 1 96.88 124 GLU B C 1
ATOM 2249 O O . GLU B 1 124 ? -12.164 10.336 14.305 1 96.88 124 GLU B O 1
ATOM 2254 N N . VAL B 1 125 ? -13.055 8.312 14.625 1 97.44 125 VAL B N 1
ATOM 2255 C CA . VAL B 1 125 ? -11.781 7.648 14.891 1 97.44 125 VAL B CA 1
ATOM 2256 C C . VAL B 1 125 ? -11.555 6.547 13.859 1 97.44 125 VAL B C 1
ATOM 2258 O O . VAL B 1 125 ? -12.32 5.59 13.781 1 97.44 125 VAL B O 1
ATOM 2261 N N . VAL B 1 126 ? -10.469 6.668 13.078 1 97.06 1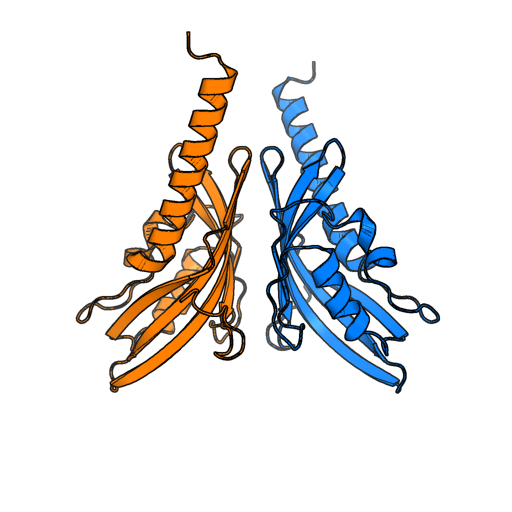26 VAL B N 1
ATOM 2262 C CA . VAL B 1 126 ? -10.266 5.789 11.93 1 97.06 126 VAL B CA 1
ATOM 2263 C C . VAL B 1 126 ? -8.867 5.191 11.977 1 97.06 126 VAL B C 1
ATOM 2265 O O . VAL B 1 126 ? -7.871 5.906 11.828 1 97.06 126 VAL B O 1
ATOM 2268 N N . PRO B 1 127 ? -8.758 3.877 12.219 1 97.19 127 PRO B N 1
ATOM 2269 C CA . PRO B 1 127 ? -7.457 3.236 12.008 1 97.19 127 PRO B CA 1
ATOM 2270 C C . PRO B 1 127 ? -7.062 3.178 10.531 1 97.19 127 PRO B C 1
ATOM 2272 O O . PRO B 1 127 ? -7.906 2.922 9.672 1 97.19 127 PRO B O 1
ATOM 2275 N N . THR B 1 128 ? -5.781 3.445 10.266 1 97.81 128 THR B N 1
ATOM 2276 C CA . THR B 1 128 ? -5.297 3.531 8.891 1 97.81 128 THR B CA 1
ATOM 2277 C C . THR B 1 128 ? -3.938 2.846 8.758 1 97.81 128 THR B C 1
ATOM 2279 O O . THR B 1 128 ? -3.074 2.99 9.625 1 97.81 128 THR B O 1
ATOM 2282 N N . ARG B 1 129 ? -3.766 2.016 7.754 1 98.25 129 ARG B N 1
ATOM 2283 C CA . ARG B 1 129 ? -2.467 1.472 7.367 1 98.25 129 ARG B CA 1
ATOM 2284 C C . ARG B 1 129 ? -1.9 2.213 6.16 1 98.25 129 ARG B C 1
ATOM 2286 O O . ARG B 1 129 ? -2.586 2.379 5.148 1 98.25 129 ARG B O 1
ATOM 2293 N N . SER B 1 130 ? -0.654 2.674 6.293 1 98.81 130 SER B N 1
ATOM 2294 C CA . SER B 1 130 ? 0.018 3.34 5.184 1 98.81 130 SER B CA 1
ATOM 2295 C C . SER B 1 130 ? 1.319 2.635 4.82 1 98.81 130 SER B C 1
ATOM 2297 O O . SER B 1 130 ? 2.115 2.297 5.699 1 98.81 130 SER B O 1
ATOM 2299 N N . SER B 1 131 ? 1.462 2.332 3.58 1 98.88 131 SER B N 1
ATOM 2300 C CA . SER B 1 131 ? 2.736 1.931 2.992 1 98.88 131 SER B CA 1
ATOM 2301 C C . SER B 1 131 ? 3.363 3.072 2.199 1 98.88 131 SER B C 1
ATOM 2303 O O . SER B 1 131 ? 2.709 3.674 1.343 1 98.88 131 SER B O 1
ATOM 2305 N N . LEU B 1 132 ? 4.582 3.387 2.549 1 98.94 132 LEU B N 1
ATOM 2306 C CA . LEU B 1 132 ? 5.258 4.535 1.952 1 98.94 132 LEU B CA 1
ATOM 2307 C C . LEU B 1 132 ? 6.543 4.105 1.252 1 98.94 132 LEU B C 1
ATOM 2309 O O . LEU B 1 132 ? 7.223 3.182 1.702 1 98.94 132 LEU B O 1
ATOM 2313 N N . ALA B 1 133 ? 6.875 4.75 0.138 1 98.88 133 ALA B N 1
ATOM 2314 C CA . ALA B 1 133 ? 8.234 4.773 -0.394 1 98.88 133 ALA B CA 1
ATOM 2315 C C . ALA B 1 133 ? 8.812 6.184 -0.357 1 98.88 133 ALA B C 1
ATOM 2317 O O . ALA B 1 133 ? 8.125 7.156 -0.679 1 98.88 133 ALA B O 1
ATOM 2318 N N . LEU B 1 134 ? 10 6.301 0.153 1 98.75 134 LEU B N 1
ATOM 2319 C CA . LEU B 1 134 ? 10.711 7.566 0.267 1 98.75 134 LEU B CA 1
ATOM 2320 C C . LEU B 1 134 ? 11.953 7.574 -0.621 1 98.75 134 LEU B C 1
ATOM 2322 O O . LEU B 1 134 ? 12.578 6.535 -0.827 1 98.75 134 LEU B O 1
ATOM 2326 N N . ARG B 1 135 ? 12.289 8.672 -1.092 1 97.75 135 ARG B N 1
ATOM 2327 C CA . ARG B 1 135 ? 13.5 8.875 -1.874 1 97.75 135 ARG B CA 1
ATOM 2328 C C . ARG B 1 135 ? 14.359 9.984 -1.273 1 97.75 135 ARG B C 1
ATOM 2330 O O . ARG B 1 135 ? 13.836 11 -0.809 1 97.75 135 ARG B O 1
ATOM 2337 N N . ARG B 1 136 ? 15.586 9.75 -1.377 1 96.75 136 ARG B N 1
ATOM 2338 C CA . ARG B 1 136 ? 16.531 10.734 -0.848 1 96.75 136 ARG B CA 1
ATOM 2339 C C . ARG B 1 136 ? 16.953 11.727 -1.924 1 96.75 136 ARG B C 1
ATOM 2341 O O . ARG B 1 136 ? 17.375 11.336 -3.012 1 96.75 136 ARG B O 1
ATOM 2348 N N . HIS B 1 137 ? 16.781 12.992 -1.709 1 93.62 137 HIS B N 1
ATOM 2349 C CA . HIS B 1 137 ? 17.312 14.094 -2.494 1 93.62 137 HIS B CA 1
ATOM 2350 C C . HIS B 1 137 ? 18.328 14.906 -1.687 1 93.62 137 HIS B C 1
ATOM 2352 O O . HIS B 1 137 ? 17.938 15.742 -0.868 1 93.62 137 HIS B O 1
ATOM 2358 N N . GLY B 1 138 ? 19.594 14.711 -2.021 1 91.69 138 GLY B N 1
ATOM 2359 C CA . GLY B 1 138 ? 20.594 15.328 -1.156 1 91.69 138 GLY B CA 1
ATOM 2360 C C . GLY B 1 138 ? 20.516 14.852 0.281 1 91.69 138 GLY B C 1
ATOM 2361 O O . GLY B 1 138 ? 20.625 13.656 0.551 1 91.69 138 GLY B O 1
ATOM 2362 N N . ASN B 1 139 ? 20.203 15.703 1.235 1 90.62 139 ASN B N 1
ATOM 2363 C CA . ASN B 1 139 ? 20.141 15.336 2.646 1 90.62 139 ASN B CA 1
ATOM 2364 C C . ASN B 1 139 ? 18.703 15.234 3.143 1 90.62 139 ASN B C 1
ATOM 2366 O O . ASN B 1 139 ? 18.469 15.172 4.352 1 90.62 139 ASN B O 1
ATOM 2370 N N . ARG B 1 140 ? 17.844 15.133 2.207 1 94.94 140 ARG B N 1
ATOM 2371 C CA . ARG B 1 140 ? 16.453 15.117 2.611 1 94.94 140 ARG B CA 1
ATOM 237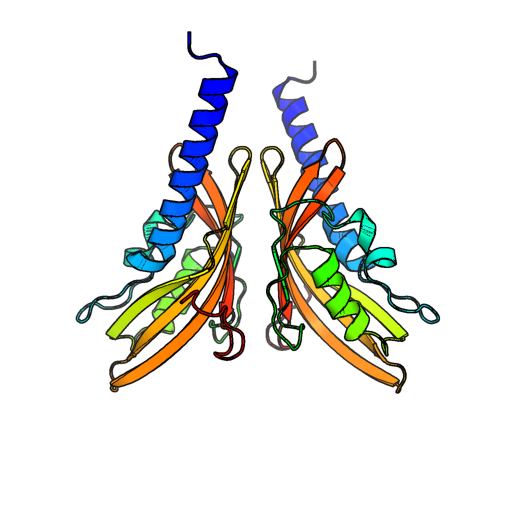2 C C . ARG B 1 140 ? 15.727 13.906 2.027 1 94.94 140 ARG B C 1
ATOM 2374 O O . ARG B 1 140 ? 15.969 13.523 0.88 1 94.94 140 ARG B O 1
ATOM 2381 N N . TRP B 1 141 ? 14.914 13.336 2.873 1 97.81 141 TRP B N 1
ATOM 2382 C CA . TRP B 1 141 ? 14.008 12.281 2.416 1 97.81 141 TRP B CA 1
ATOM 2383 C C . TRP B 1 141 ? 12.617 12.852 2.139 1 97.81 141 TRP B C 1
ATOM 2385 O O . TRP B 1 141 ? 12.148 13.742 2.846 1 97.81 141 TRP B O 1
ATOM 2395 N N . CYS B 1 142 ? 11.961 12.328 1.097 1 98.44 142 CYS B N 1
ATOM 2396 C CA . CYS B 1 142 ? 10.586 12.703 0.795 1 98.44 142 CYS B CA 1
ATOM 2397 C C . CYS B 1 142 ? 9.766 11.5 0.353 1 98.44 142 CYS B C 1
ATOM 2399 O O . CYS B 1 142 ? 10.312 10.547 -0.213 1 98.44 142 CYS B O 1
ATOM 2401 N N . ILE B 1 143 ? 8.523 11.555 0.638 1 98.88 143 ILE B N 1
ATOM 2402 C CA . ILE B 1 143 ? 7.59 10.523 0.205 1 98.88 143 ILE B CA 1
ATOM 2403 C C . ILE B 1 143 ? 7.242 10.727 -1.27 1 98.88 143 ILE B C 1
ATOM 2405 O O . ILE B 1 143 ? 6.848 11.82 -1.678 1 98.88 143 ILE B O 1
ATOM 2409 N N . PHE B 1 144 ? 7.441 9.648 -2.098 1 98.75 144 PHE B N 1
ATOM 2410 C CA . PHE B 1 144 ? 7.023 9.766 -3.488 1 98.75 144 PHE B CA 1
ATOM 2411 C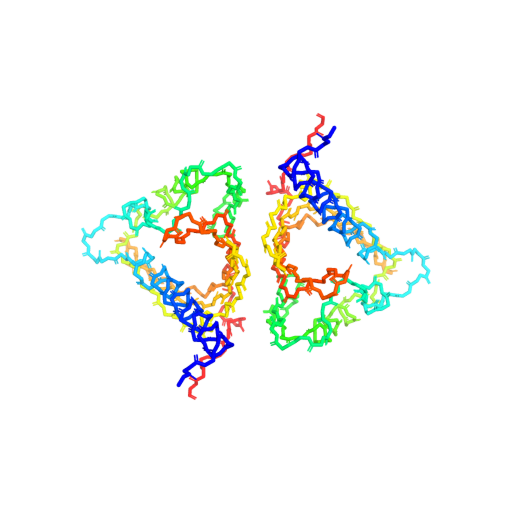 C . PHE B 1 144 ? 6.051 8.648 -3.855 1 98.75 144 PHE B C 1
ATOM 2413 O O . PHE B 1 144 ? 5.449 8.672 -4.934 1 98.75 144 PHE B O 1
ATOM 2420 N N . ARG B 1 145 ? 5.812 7.672 -2.955 1 98.81 145 ARG B N 1
ATOM 2421 C CA . ARG B 1 145 ? 4.719 6.707 -3.039 1 98.81 145 ARG B CA 1
ATOM 2422 C C . ARG B 1 145 ? 3.965 6.617 -1.717 1 98.81 145 ARG B C 1
ATOM 2424 O O . ARG B 1 145 ? 4.574 6.629 -0.646 1 98.81 145 ARG B O 1
ATOM 2431 N N . GLU B 1 146 ? 2.717 6.551 -1.79 1 98.94 146 GLU B N 1
ATOM 2432 C CA . GLU B 1 146 ? 1.862 6.301 -0.633 1 98.94 146 GLU B CA 1
ATOM 2433 C C . GLU B 1 146 ? 0.662 5.441 -1.01 1 98.94 146 GLU B C 1
ATOM 2435 O O . GLU B 1 146 ? 0.025 5.668 -2.039 1 98.94 146 GLU B O 1
ATOM 2440 N N . HIS B 1 147 ? 0.454 4.414 -0.32 1 98.88 147 HIS B N 1
ATOM 2441 C CA . HIS B 1 147 ? -0.742 3.582 -0.341 1 98.88 147 HIS B CA 1
ATOM 2442 C C . HIS B 1 147 ? -1.397 3.521 1.035 1 98.88 147 HIS B C 1
ATOM 2444 O O . HIS B 1 147 ? -0.883 2.867 1.944 1 98.88 147 HIS B O 1
ATOM 2450 N N . GLY B 1 148 ? -2.492 4.281 1.152 1 98.5 148 GLY B N 1
ATOM 2451 C CA . GLY B 1 148 ? -3.197 4.336 2.424 1 98.5 148 GLY B CA 1
ATOM 2452 C C . GLY B 1 148 ? -4.508 3.57 2.412 1 98.5 148 GLY B C 1
ATOM 2453 O O . GLY B 1 148 ? -5.266 3.643 1.442 1 98.5 148 GLY B O 1
ATOM 2454 N N . SER B 1 149 ? -4.758 2.824 3.459 1 97.44 149 SER B N 1
ATOM 2455 C CA . SER B 1 149 ? -5.996 2.072 3.633 1 97.44 149 SER B CA 1
ATOM 2456 C C . SER B 1 149 ? -6.598 2.311 5.016 1 97.44 149 SER B C 1
ATOM 2458 O O . SER B 1 149 ? -6 1.942 6.027 1 97.44 149 SER B O 1
ATOM 2460 N N . ALA B 1 150 ? -7.766 2.912 4.98 1 96.12 150 ALA B N 1
ATOM 2461 C CA . ALA B 1 150 ? -8.555 2.926 6.211 1 96.12 150 ALA B CA 1
ATOM 2462 C C . ALA B 1 150 ? -8.992 1.518 6.598 1 96.12 150 ALA B C 1
ATOM 2464 O O . ALA B 1 150 ? -9.391 0.727 5.738 1 96.12 150 ALA B O 1
ATOM 2465 N N . LEU B 1 151 ? -8.812 1.216 7.855 1 94.25 151 LEU B N 1
ATOM 2466 C CA . LEU B 1 151 ? -9.188 -0.084 8.398 1 94.25 151 LEU B CA 1
ATOM 2467 C C . LEU B 1 151 ? -10.469 0.021 9.219 1 94.25 151 LEU B C 1
ATOM 2469 O O . LEU B 1 151 ? -10.844 1.111 9.656 1 94.25 151 LEU B O 1
ATOM 2473 N N . SER B 1 152 ? -11.172 -1.085 9.352 1 90.06 152 SER B N 1
ATOM 2474 C CA . SER B 1 152 ? -12.242 -1.132 10.352 1 90.06 152 SER B CA 1
ATOM 2475 C C . SER B 1 152 ? -11.68 -1.298 11.758 1 90.06 152 SER B C 1
ATOM 2477 O O . SER B 1 152 ? -10.57 -1.815 11.93 1 90.06 152 SER B O 1
ATOM 2479 N N . PRO B 1 153 ? -12.43 -0.788 12.734 1 86.25 153 PRO B N 1
ATOM 2480 C CA . PRO B 1 153 ? -11.938 -0.893 14.109 1 86.25 153 PRO B CA 1
ATOM 2481 C C . PRO B 1 153 ? -11.586 -2.326 14.5 1 86.25 153 PRO B C 1
ATOM 2483 O O . PRO B 1 153 ? -10.633 -2.549 15.25 1 86.25 153 PRO B O 1
ATOM 2486 N N . GLU B 1 154 ? -12.273 -3.256 13.891 1 86.25 154 GLU B N 1
ATOM 2487 C CA . GLU B 1 154 ? -12.047 -4.656 14.234 1 86.25 154 GLU B CA 1
ATOM 2488 C C . GLU B 1 154 ? -10.758 -5.176 13.617 1 86.25 154 GLU B C 1
ATOM 2490 O O . GLU B 1 154 ? -10.203 -6.176 14.078 1 86.25 154 GLU B O 1
ATOM 2495 N N . HIS B 1 155 ? -10.25 -4.457 12.633 1 87.12 155 HIS B N 1
ATOM 2496 C CA . HIS B 1 155 ? -9.102 -4.965 11.883 1 87.12 155 HIS B CA 1
ATOM 2497 C C . HIS B 1 155 ? -7.84 -4.168 12.203 1 87.12 155 HIS B C 1
ATOM 2499 O O . HIS B 1 155 ? -6.805 -4.355 11.562 1 87.12 155 HIS B O 1
ATOM 2505 N N . GLN B 1 156 ? -7.926 -3.336 13.148 1 86.94 156 GLN B N 1
ATOM 2506 C CA . GLN B 1 156 ? -6.719 -2.629 13.562 1 86.94 156 GLN B CA 1
ATOM 2507 C C . GLN B 1 156 ? -5.863 -3.49 14.484 1 86.94 156 GLN B C 1
ATOM 2509 O O . GLN B 1 156 ? -6.379 -4.359 15.188 1 86.94 156 GLN B O 1
ATOM 2514 N N . PRO B 1 157 ? -4.5 -3.219 14.375 1 87.19 157 PRO B N 1
ATOM 2515 C CA . PRO B 1 157 ? -3.662 -3.9 15.359 1 87.19 157 PRO B CA 1
ATOM 2516 C C . PRO B 1 157 ? -4.059 -3.57 16.797 1 87.19 157 PRO B C 1
ATOM 2518 O O . PRO B 1 157 ? -4.516 -2.459 17.078 1 87.19 157 PRO B O 1
ATOM 2521 N N . ARG B 1 158 ? -4.027 -4.625 17.609 1 78.81 158 ARG B N 1
ATOM 2522 C CA . ARG B 1 158 ? -4.344 -4.387 19.016 1 78.81 158 ARG B CA 1
ATOM 2523 C C . ARG B 1 158 ? -3.248 -3.568 19.688 1 78.81 158 ARG B C 1
ATOM 2525 O O . ARG B 1 158 ? -2.064 -3.74 19.391 1 78.81 158 ARG B O 1
ATOM 2532 N N . GLU B 1 159 ? -3.678 -2.496 20.344 1 63.09 159 GLU B N 1
ATOM 2533 C CA . GLU B 1 159 ? -2.742 -1.657 21.094 1 63.09 159 GLU B CA 1
ATOM 2534 C C . GLU B 1 159 ? -1.949 -2.479 22.109 1 63.09 159 GLU B C 1
ATOM 2536 O O . GLU B 1 159 ? -2.51 -3.332 22.797 1 63.09 159 GLU B O 1
ATOM 2541 N N . GLN B 1 160 ? -0.604 -2.68 21.75 1 46.91 160 GLN B N 1
ATOM 2542 C CA . GLN B 1 160 ? 0.148 -3.328 22.812 1 46.91 160 GLN B CA 1
ATOM 2543 C C . GLN B 1 160 ? -0.025 -2.586 24.141 1 46.91 160 GLN B C 1
ATOM 2545 O O . GLN B 1 160 ? 0.236 -1.384 24.219 1 46.91 160 GLN B O 1
ATOM 2550 N N . VAL B 1 161 ? -1.015 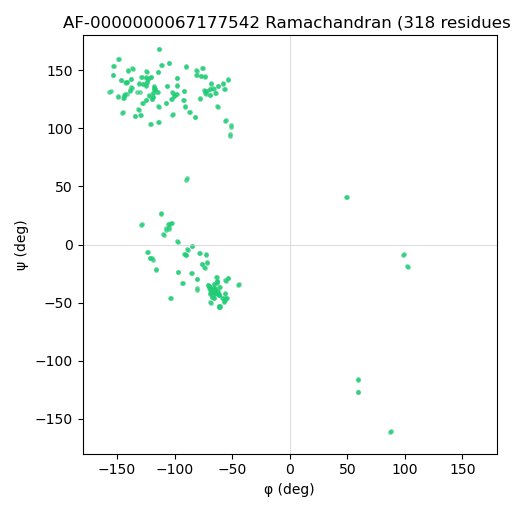-3.068 24.922 1 40.78 161 VAL B N 1
ATOM 2551 C CA . VAL B 1 161 ? -1.111 -2.617 26.297 1 40.78 161 VAL B CA 1
ATOM 2552 C C . VAL B 1 161 ? 0.149 -3.02 27.062 1 40.78 161 VAL B C 1
ATOM 2554 O O . VAL B 1 161 ? 0.686 -4.109 26.859 1 40.78 161 VAL B O 1
#

pLDDT: mean 93.59, std 10.7, range [40.66, 98.94]

Solvent-accessible surface area (backbone atoms only — not comparable to full-atom values): 16888 Å² total; per-residue (Å²): 128,85,46,73,65,58,55,51,50,51,51,50,50,48,50,52,53,51,51,38,48,49,53,50,40,44,47,45,56,28,52,40,41,55,75,89,48,74,69,44,46,58,83,47,36,49,77,48,42,36,75,78,49,85,74,21,41,39,34,36,64,80,40,91,68,39,54,80,22,57,31,46,64,60,46,32,52,51,50,43,63,72,38,66,53,42,33,30,32,44,44,46,78,55,42,73,64,48,71,51,74,25,78,49,30,33,38,36,37,36,27,30,35,34,40,41,30,33,77,87,66,54,72,48,76,45,30,32,41,36,41,36,32,33,38,53,58,89,95,39,64,20,36,34,32,36,46,34,39,71,42,53,82,86,44,44,76,70,68,84,123,130,86,46,73,66,57,54,51,51,51,51,50,51,49,51,52,52,49,52,40,50,49,53,49,40,45,47,44,55,28,52,40,40,54,74,89,49,74,70,43,45,57,80,48,36,48,79,47,43,36,74,77,48,86,74,21,41,39,34,36,64,80,41,90,68,39,53,79,21,57,32,46,63,60,45,32,52,52,52,44,64,72,38,67,53,40,34,30,33,44,43,46,79,52,43,74,64,48,73,51,74,26,78,50,31,32,39,36,37,36,27,30,35,35,41,39,29,34,76,86,65,52,72,46,76,44,30,33,40,36,42,37,31,32,38,51,60,90,95,37,66,20,35,33,31,37,45,36,39,71,42,52,81,87,44,43,75,71,68,83,123

Secondary structure (DSSP, 8-state):
---HHHHHHHHHHHHHHHHHHHHHHIIIIIT-B-TTPPP-HHHHHGGGB-SS-TT-EEEETTSTT---BSSHHHHHHHHHHHTTTEEEEEEEEEEEEEEEEETTEEEEEEEEEEEEEETTS-EEEEEEEEEEEEEEETTEEEEEEEEEEE--GGGSPP---/---HHHHHHHHHHHHHHHHHHHHHHIIIIIT-B-TTPPP-HHHHHGGGB-SS-TT-EEEETTSTT---BSSHHHHHHHHHHHTTTEEEEEEEEEEEEEEEEETTEEEEEEEEEEEEEETTS-EEEEEEEEEEEEEEETTEEEEEEEEEEE--GGGSPP---

Nearest PDB structures (foldseek):
  2ux0-assembly1_A  TM=6.897E-01  e=1.971E-06  Homo sapiens
  6of8-assembly1_D-2  TM=7.043E-01  e=2.216E-06  Homo sapiens
  8syg-assembly1_B  TM=6.576E-01  e=2.090E-06  Aequorea victoria
  7urz-assembly1_B  TM=6.998E-01  e=2.937E-05  Homo sapiens
  8t17-assembly1_A  TM=6.260E-01  e=7.607E-06  Aequorea victoria

InterPro domains:
  IPR032710 NTF2-like domain superfamily [SSF54427] (50-149)
  IPR037401 SnoaL-like domain [PF13474] (74-151)

Radius of gyration: 20.43 Å; Cα contacts (8 Å, |Δi|>4): 651; chains: 2; bounding box: 61×55×52 Å

Sequence (322 aa):
MTTSAEQSHDAATETLAGLRAFVSQWVTDGWHLERGETFNFRRLLDSFYDWDSADVLLHDNADPDRALCRSAASYAAIWDRTLTKLVALDNTIIDGPHVAVSGDLAVADVCFRSRFEFDNGDVEVVPTRSSLALRRHGNRWCIFREHGSALSPEHQPREQVMTTSAEQSHDAATETLAGLRAFVSQWVTDGWHLERGETFNFRRLLDSFYDWDSADVLLHDNADPDRALCRSAASYAAIWDRTLTKLVALDNTIIDGPHVAVSGDLAVADVCFRSRFEFDNGDVEVVPTRSSLALRRHGNRWCIFREHGSALSPEHQPREQV